Protein AF-A0A8S0X7B5-F1 (afdb_monomer)

Sequence (198 aa):
MRLIIDGQVHYAQAESEELRQELALLRTDERYVQSVSCEGLEVNLSDLLTGELRPSPGTPVEIVTCSLDQLLENTMDSVHEYLPRLYSAWKQTVDWWRTGEREAGAKRFAETVRGLQWNLSVLANLSALGPADSDVADINTVGQGVVRPLLAAWENEDFVQLADILEYEAMPWLERWFAFVVLFRRQMRLEQVKSTLN

Secondary structure (DSSP, 8-state):
-EEEETTEEEESS--HHHHHHHHHHHHHTTEEEEEEEETTEE--HHHHHHTSS-PPTT-EEEEEEEEHHHHHHHHHHHHHHHHHHHHHHHHHHHHHHHHT-HHHHHHHHHHHHHHHHHHHHHHHHHHHHS-TTSHHHHHHHHHHHHHHHHHHHHHTT-HHHHHHHIIIIIHHHHHHHHHHHHHHHHHHHHHHHHHHH-

Mean predicted aligned error: 5.54 Å

Foldseek 3Di:
DQEAEQNRTPHQWDALVVVVVVCVVCVVVQKDFPFKDWQNHTDDPVCRNVVVDDHDTRTYIYTYIDHPLVSLLVLLVVLLVVLVVLLVLLVVLLVCLVVPVLVVSVVSVVVCVVVLVVLLVVLVVVCVVDDCPDLSNVLSVLSVVLVVQCVVCVVVSPSVSNSVSSPPRVSVSSVSVSVVSVVVSVVSVVVVVVVVVD

InterPro domains:
  IPR058355 Domain of unknown function DUF8042 [PF26154] (75-177)

Structure (mmCIF, N/CA/C/O backbone):
data_AF-A0A8S0X7B5-F1
#
_entry.id   AF-A0A8S0X7B5-F1
#
loop_
_atom_site.group_PDB
_atom_site.id
_atom_site.type_symbol
_atom_site.label_atom_id
_atom_site.label_alt_id
_atom_site.label_comp_id
_atom_site.label_asym_id
_atom_site.label_entity_id
_atom_site.label_seq_id
_atom_site.pdbx_PDB_ins_code
_atom_site.Cartn_x
_atom_site.Cartn_y
_atom_site.Cartn_z
_atom_site.occupancy
_atom_site.B_iso_or_equiv
_atom_site.auth_seq_id
_atom_site.auth_comp_id
_atom_site.auth_asym_id
_atom_site.auth_atom_id
_atom_site.pdbx_PDB_model_num
ATOM 1 N N . MET A 1 1 ? 30.147 -1.822 -9.342 1.00 91.62 1 MET A N 1
ATOM 2 C CA . MET A 1 1 ? 29.320 -3.049 -9.448 1.00 91.62 1 MET A CA 1
ATOM 3 C C . MET A 1 1 ? 29.433 -3.659 -10.842 1.00 91.62 1 MET A C 1
ATOM 5 O O . MET A 1 1 ? 29.810 -2.944 -11.755 1.00 91.62 1 MET A O 1
ATOM 9 N N . ARG A 1 2 ? 29.148 -4.950 -11.026 1.00 94.25 2 ARG A N 1
ATOM 10 C CA . ARG A 1 2 ? 28.937 -5.576 -12.343 1.00 94.25 2 ARG A CA 1
ATOM 11 C C . ARG A 1 2 ? 27.430 -5.623 -12.587 1.00 94.25 2 ARG A C 1
ATOM 13 O O . ARG A 1 2 ? 26.739 -6.315 -11.847 1.00 94.25 2 ARG A O 1
ATOM 20 N N . LEU A 1 3 ? 26.935 -4.875 -13.568 1.00 94.50 3 LEU A N 1
ATOM 21 C CA . LEU A 1 3 ? 25.500 -4.712 -13.804 1.00 94.50 3 LEU A CA 1
ATOM 22 C C . LEU A 1 3 ? 24.989 -5.759 -14.793 1.00 94.50 3 LEU A C 1
ATOM 24 O O . LEU A 1 3 ? 25.495 -5.868 -15.917 1.00 94.50 3 LEU A O 1
ATOM 28 N N . ILE A 1 4 ? 23.994 -6.522 -14.354 1.00 95.50 4 ILE A N 1
ATOM 29 C CA . ILE A 1 4 ? 23.346 -7.584 -15.115 1.00 95.50 4 ILE A CA 1
ATOM 30 C C . ILE A 1 4 ? 21.855 -7.260 -15.184 1.00 95.50 4 ILE A C 1
ATOM 32 O O . ILE A 1 4 ? 21.232 -7.063 -14.146 1.00 95.50 4 ILE A O 1
ATOM 36 N N . ILE A 1 5 ? 21.283 -7.214 -16.382 1.00 95.44 5 ILE A N 1
ATOM 37 C CA . ILE A 1 5 ? 19.855 -6.968 -16.596 1.00 95.44 5 ILE A CA 1
ATOM 38 C C . ILE A 1 5 ? 19.301 -8.138 -17.398 1.00 95.44 5 ILE A C 1
ATOM 40 O O . ILE A 1 5 ? 19.852 -8.495 -18.436 1.00 95.44 5 ILE A O 1
ATOM 44 N N . ASP A 1 6 ? 18.268 -8.797 -16.873 1.00 94.38 6 ASP A N 1
ATOM 45 C CA . ASP A 1 6 ? 17.639 -9.980 -17.480 1.00 94.38 6 ASP A CA 1
ATOM 46 C C . ASP A 1 6 ? 18.648 -11.069 -17.905 1.00 94.38 6 ASP A C 1
ATOM 48 O O . ASP A 1 6 ? 18.543 -11.694 -18.962 1.00 94.38 6 ASP A O 1
ATOM 52 N N . GLY A 1 7 ? 19.675 -11.277 -17.074 1.00 91.81 7 GLY A N 1
ATOM 53 C CA . GLY A 1 7 ? 20.743 -12.255 -17.306 1.00 91.81 7 GLY A CA 1
ATOM 54 C C . GLY A 1 7 ? 21.830 -11.813 -18.294 1.00 91.81 7 GLY A C 1
ATOM 55 O O . GLY A 1 7 ? 22.815 -12.534 -18.471 1.00 91.81 7 GLY A O 1
ATOM 56 N N . GLN A 1 8 ? 21.710 -10.635 -18.908 1.00 93.62 8 GLN A N 1
ATOM 57 C CA . GLN A 1 8 ? 22.724 -10.066 -19.796 1.00 93.62 8 GLN A CA 1
ATOM 58 C C . GLN A 1 8 ? 23.625 -9.091 -19.041 1.00 93.62 8 GLN A C 1
ATOM 60 O O . GLN A 1 8 ? 23.164 -8.281 -18.245 1.00 93.62 8 GLN A O 1
ATOM 65 N N . VAL A 1 9 ? 24.939 -9.159 -19.274 1.00 94.62 9 VAL A N 1
ATOM 66 C CA . VAL A 1 9 ? 25.892 -8.212 -18.675 1.00 94.62 9 VAL A CA 1
ATOM 67 C C . VAL A 1 9 ? 25.885 -6.932 -19.502 1.00 94.62 9 VAL A C 1
ATOM 69 O O . VAL A 1 9 ? 26.367 -6.944 -20.631 1.00 94.62 9 VAL A O 1
ATOM 72 N N . HIS A 1 10 ? 25.397 -5.838 -18.922 1.00 93.38 10 HIS A N 1
ATOM 73 C CA . HIS A 1 10 ? 25.432 -4.517 -19.556 1.00 93.38 10 HIS A CA 1
ATOM 74 C C . HIS A 1 10 ? 26.759 -3.815 -19.255 1.00 93.38 10 HIS A C 1
ATOM 76 O O . HIS A 1 10 ? 27.424 -3.303 -20.152 1.00 93.38 10 HIS A O 1
ATOM 82 N N . TYR A 1 11 ? 27.210 -3.894 -17.998 1.00 91.06 11 TYR A N 1
ATOM 83 C CA . TYR A 1 11 ? 28.481 -3.315 -17.569 1.00 91.06 11 TYR A CA 1
ATOM 84 C C . TYR A 1 11 ? 29.288 -4.310 -16.742 1.00 91.06 11 TYR A C 1
ATOM 86 O O . TYR A 1 11 ? 28.833 -4.821 -15.718 1.00 91.06 11 TYR A O 1
ATOM 94 N N . ALA A 1 12 ? 30.539 -4.539 -17.143 1.00 87.06 12 ALA A N 1
ATOM 95 C CA . ALA A 1 12 ? 31.494 -5.302 -16.338 1.00 87.06 12 ALA A CA 1
ATOM 96 C C . ALA A 1 12 ? 31.894 -4.541 -15.059 1.00 87.06 12 ALA A C 1
ATOM 98 O O . ALA A 1 12 ? 32.119 -5.153 -14.013 1.00 87.06 12 ALA A O 1
ATOM 99 N N . GLN A 1 13 ? 31.949 -3.210 -15.151 1.00 88.38 13 GLN A N 1
ATOM 100 C CA . GLN A 1 13 ? 32.134 -2.277 -14.046 1.00 88.38 13 GLN A CA 1
ATOM 101 C C . GLN A 1 13 ? 31.258 -1.043 -14.298 1.00 88.38 13 GLN A C 1
ATOM 103 O O . GLN A 1 13 ? 31.446 -0.347 -15.287 1.00 88.38 13 GLN A O 1
ATOM 108 N N . ALA A 1 14 ? 30.298 -0.818 -13.411 1.00 86.62 14 ALA A N 1
ATOM 109 C CA . ALA A 1 14 ? 29.380 0.310 -13.368 1.00 86.62 14 ALA A CA 1
ATOM 110 C C . ALA A 1 14 ? 29.468 1.003 -12.006 1.00 86.62 14 ALA A C 1
ATOM 112 O O . ALA A 1 14 ? 29.715 0.355 -10.976 1.00 86.62 14 ALA A O 1
ATOM 113 N N . GLU A 1 15 ? 29.211 2.300 -11.999 1.00 86.44 15 GLU A N 1
ATOM 114 C CA . GLU A 1 15 ? 28.908 3.090 -10.817 1.00 86.44 15 GLU A CA 1
ATOM 115 C C . GLU A 1 15 ? 27.412 3.454 -10.804 1.00 86.44 15 GLU A C 1
ATOM 117 O O . GLU A 1 15 ? 26.599 2.906 -11.554 1.00 86.44 15 GLU A O 1
ATOM 122 N N . SER A 1 16 ? 27.011 4.346 -9.896 1.00 84.56 16 SER A N 1
ATOM 123 C CA . SER A 1 16 ? 25.611 4.765 -9.769 1.00 84.56 16 SER A CA 1
ATOM 124 C C . SER A 1 16 ? 25.080 5.474 -11.020 1.00 84.56 16 SER A C 1
ATOM 126 O O . SER A 1 16 ? 23.868 5.513 -11.213 1.00 84.56 16 SER A O 1
ATOM 128 N N . GLU A 1 17 ? 25.950 6.049 -11.852 1.00 88.69 17 GLU A N 1
ATOM 129 C CA . GLU A 1 17 ? 25.533 6.797 -13.038 1.00 88.69 17 GLU A CA 1
ATOM 130 C C . GLU A 1 17 ? 25.140 5.874 -14.195 1.00 88.69 17 GLU A C 1
ATOM 132 O O . GLU A 1 17 ? 24.069 6.048 -14.771 1.00 88.69 17 GLU A O 1
ATOM 137 N N . GLU A 1 18 ? 25.925 4.834 -14.477 1.00 91.44 18 GLU A N 1
ATOM 138 C CA . GLU A 1 18 ? 25.579 3.817 -15.476 1.00 91.44 18 GLU A CA 1
ATOM 139 C C . GLU A 1 18 ? 24.288 3.082 -15.093 1.00 91.44 18 GLU A C 1
ATOM 141 O O . GLU A 1 18 ? 23.430 2.845 -15.940 1.00 91.44 18 GLU A O 1
ATOM 146 N N . LEU A 1 19 ? 24.094 2.801 -13.798 1.00 90.94 19 LE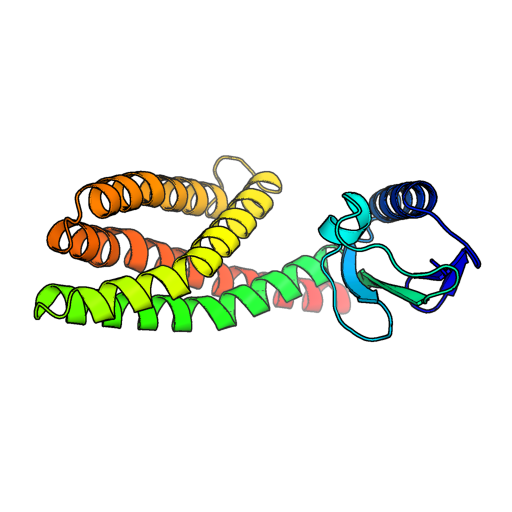U A N 1
ATOM 147 C CA . LEU A 1 19 ? 22.830 2.257 -13.299 1.00 90.94 19 LEU A CA 1
ATOM 148 C C . LEU A 1 19 ? 21.650 3.191 -13.618 1.00 90.94 19 LEU A C 1
ATOM 150 O O . LEU A 1 19 ? 20.613 2.730 -14.088 1.00 90.94 19 LEU A O 1
ATOM 154 N N . ARG A 1 20 ? 21.784 4.506 -13.396 1.00 91.19 20 ARG A N 1
ATOM 155 C CA . ARG A 1 20 ? 20.720 5.475 -13.722 1.00 91.19 20 ARG A CA 1
ATOM 156 C C . ARG A 1 20 ? 20.430 5.536 -15.216 1.00 91.19 20 ARG A C 1
ATOM 158 O O . ARG A 1 20 ? 19.263 5.648 -15.586 1.00 91.19 20 ARG A O 1
ATOM 165 N N . GLN A 1 21 ? 21.464 5.465 -16.050 1.00 91.81 21 GLN A N 1
ATOM 166 C CA . GLN A 1 21 ? 21.317 5.458 -17.505 1.00 91.81 21 GLN A CA 1
ATOM 167 C C . GLN A 1 21 ? 20.521 4.236 -17.967 1.00 91.81 21 GLN A C 1
ATOM 169 O O . GLN A 1 21 ? 19.532 4.395 -18.678 1.00 91.81 21 GLN A O 1
ATOM 174 N N . GLU A 1 22 ? 20.869 3.043 -17.490 1.00 93.12 22 GLU A N 1
ATOM 175 C CA . GLU A 1 22 ? 20.132 1.817 -17.820 1.00 93.12 22 GLU A CA 1
ATOM 176 C C . GLU A 1 22 ? 18.679 1.864 -17.348 1.00 93.12 22 GLU A C 1
ATOM 178 O O . GLU A 1 22 ? 17.763 1.554 -18.103 1.00 93.12 22 GLU A O 1
ATOM 183 N N . LEU A 1 23 ? 18.424 2.342 -16.128 1.00 91.38 23 LEU A N 1
ATOM 184 C CA . LEU A 1 23 ? 17.052 2.500 -15.638 1.00 91.38 23 LEU A CA 1
ATOM 185 C C . LEU A 1 23 ? 16.229 3.486 -16.483 1.00 91.38 23 LEU A C 1
ATOM 187 O O . LEU A 1 23 ? 15.014 3.322 -16.605 1.00 91.38 23 LEU A O 1
ATOM 191 N N . ALA A 1 24 ? 16.862 4.513 -17.054 1.00 90.44 24 ALA A N 1
ATOM 192 C CA . ALA A 1 24 ? 16.201 5.436 -17.972 1.00 90.44 24 ALA A CA 1
ATOM 193 C C . ALA A 1 24 ? 15.894 4.777 -19.330 1.00 90.44 24 ALA A C 1
ATOM 195 O O . ALA A 1 24 ? 14.825 5.022 -19.894 1.00 90.44 24 ALA A O 1
ATOM 196 N N . LEU A 1 25 ? 16.786 3.911 -19.824 1.00 92.00 25 LEU A N 1
ATOM 197 C CA . LEU A 1 25 ? 16.562 3.123 -21.040 1.00 92.00 25 LEU A CA 1
ATOM 198 C C . LEU A 1 25 ? 15.409 2.133 -20.860 1.00 92.00 25 LEU A C 1
ATOM 200 O O . LEU A 1 25 ? 14.491 2.131 -21.674 1.00 92.00 25 LEU A O 1
ATOM 204 N N . LEU A 1 26 ? 15.368 1.402 -19.740 1.00 91.56 26 LEU A N 1
ATOM 205 C CA . LEU A 1 26 ? 14.277 0.469 -19.435 1.00 91.56 26 LEU A CA 1
ATOM 206 C C . LEU A 1 26 ? 12.898 1.136 -19.506 1.00 91.56 26 LEU A C 1
ATOM 208 O O . LEU A 1 26 ? 11.971 0.576 -20.083 1.00 91.56 26 LEU A O 1
ATOM 212 N N . ARG A 1 27 ? 12.772 2.363 -18.985 1.00 82.00 27 ARG A N 1
ATOM 213 C CA . ARG A 1 27 ? 11.521 3.136 -19.076 1.00 82.00 27 ARG A CA 1
ATOM 214 C C . ARG A 1 27 ? 11.125 3.459 -20.515 1.00 82.00 27 ARG A C 1
ATOM 216 O O . ARG A 1 27 ? 9.935 3.520 -20.801 1.00 82.00 27 ARG A O 1
ATOM 223 N N . THR A 1 28 ? 12.103 3.700 -21.385 1.00 87.25 28 THR A N 1
ATOM 224 C CA . THR A 1 28 ? 11.871 3.980 -22.811 1.00 87.25 28 THR A CA 1
ATOM 225 C C . THR A 1 28 ? 11.399 2.726 -23.544 1.00 87.25 28 THR A C 1
ATOM 227 O O . THR A 1 28 ? 10.543 2.819 -24.417 1.00 87.25 28 THR A O 1
ATOM 230 N N . ASP A 1 29 ? 11.890 1.561 -23.124 1.00 88.69 29 ASP A N 1
ATOM 231 C CA . ASP A 1 29 ? 11.532 0.253 -23.678 1.00 88.69 29 ASP A CA 1
ATOM 232 C C . ASP A 1 29 ? 10.283 -0.369 -23.020 1.00 88.69 29 ASP A C 1
ATOM 234 O O . ASP A 1 29 ? 10.010 -1.554 -23.206 1.00 88.69 29 ASP A O 1
ATOM 238 N N . GLU A 1 30 ? 9.536 0.403 -22.218 1.00 89.19 30 GLU A N 1
ATOM 239 C CA . GLU A 1 30 ? 8.356 -0.055 -21.462 1.00 89.19 30 GLU A CA 1
ATOM 240 C C . GLU A 1 30 ? 8.637 -1.272 -20.556 1.00 89.19 30 GLU A C 1
ATOM 242 O O . GLU A 1 30 ? 7.769 -2.111 -20.291 1.00 89.19 30 GLU A O 1
ATOM 247 N N . ARG A 1 31 ? 9.868 -1.354 -20.040 1.00 92.81 31 ARG A N 1
ATOM 248 C CA . ARG A 1 31 ? 10.311 -2.366 -19.081 1.00 92.81 31 ARG A CA 1
ATOM 249 C C . ARG A 1 31 ? 10.444 -1.769 -17.691 1.00 92.81 31 ARG A C 1
ATOM 251 O O . ARG A 1 31 ? 10.998 -0.689 -17.487 1.00 92.81 31 ARG A O 1
ATOM 258 N N . TYR A 1 32 ? 9.975 -2.517 -16.705 1.00 90.69 32 TYR A N 1
ATOM 259 C CA . TYR A 1 32 ? 9.931 -2.078 -15.319 1.00 90.69 32 TYR A CA 1
ATOM 260 C C . TYR A 1 32 ? 10.729 -3.025 -14.443 1.00 90.69 32 TYR A C 1
ATOM 262 O O . TYR A 1 32 ? 10.665 -4.241 -14.609 1.00 90.69 32 TYR A O 1
ATOM 270 N N . VAL A 1 33 ? 11.474 -2.468 -13.491 1.00 92.38 33 VAL A N 1
ATOM 271 C CA . VAL A 1 33 ? 12.228 -3.255 -12.512 1.00 92.38 33 VAL A CA 1
ATOM 272 C C . VAL A 1 33 ? 11.252 -4.065 -11.662 1.00 92.38 33 VAL A C 1
ATOM 274 O O . VAL A 1 33 ? 10.414 -3.495 -10.967 1.00 92.38 33 VAL A O 1
ATOM 277 N N . GLN A 1 34 ? 11.378 -5.388 -11.723 1.00 90.94 34 GLN A N 1
ATOM 278 C CA . GLN A 1 34 ? 10.618 -6.328 -10.905 1.00 90.94 34 GLN A CA 1
ATOM 279 C C . GLN A 1 34 ? 11.340 -6.599 -9.587 1.00 90.94 34 GLN A C 1
ATOM 281 O O . GLN A 1 34 ? 10.732 -6.538 -8.524 1.00 90.94 34 GLN A O 1
ATOM 286 N N . SER A 1 35 ? 12.637 -6.885 -9.662 1.00 92.69 35 SER A N 1
ATOM 287 C CA . SER A 1 35 ? 13.469 -7.159 -8.495 1.00 92.69 35 SER A CA 1
ATOM 288 C C . SER A 1 35 ? 14.906 -6.749 -8.763 1.00 92.69 35 SER A C 1
ATOM 290 O O . SER A 1 35 ? 15.377 -6.782 -9.904 1.00 92.69 35 SER A O 1
ATOM 292 N N . VAL A 1 36 ? 15.616 -6.412 -7.692 1.00 95.12 36 VAL A N 1
ATOM 293 C CA . VAL A 1 36 ? 17.052 -6.150 -7.728 1.00 95.12 36 VAL A CA 1
ATOM 294 C C . VAL A 1 36 ? 17.719 -7.043 -6.704 1.00 95.12 36 VAL A C 1
ATOM 296 O O . VAL A 1 36 ? 17.277 -7.106 -5.560 1.00 95.12 36 VAL A O 1
ATOM 299 N N . SER A 1 37 ? 18.780 -7.730 -7.101 1.00 95.88 37 SER A N 1
ATOM 300 C CA . SER A 1 37 ? 19.592 -8.523 -6.191 1.00 95.88 37 SER A CA 1
ATOM 301 C C . SER A 1 37 ? 21.051 -8.085 -6.241 1.00 95.88 37 SER A C 1
ATOM 303 O O . SER A 1 37 ? 21.568 -7.654 -7.271 1.00 95.88 37 SER A O 1
ATOM 305 N N . CYS A 1 38 ? 21.721 -8.165 -5.101 1.00 94.44 38 CYS A N 1
ATOM 306 C CA . CYS A 1 38 ? 23.150 -7.952 -4.962 1.00 94.44 38 CYS A CA 1
ATOM 307 C C . CYS A 1 38 ? 23.722 -9.192 -4.280 1.00 94.44 38 CYS A C 1
ATOM 309 O O . CYS A 1 38 ? 23.280 -9.555 -3.193 1.00 94.44 38 CYS A O 1
ATOM 311 N N . GLU A 1 39 ? 24.671 -9.871 -4.928 1.00 90.44 39 GLU A N 1
ATOM 312 C CA . GLU A 1 39 ? 25.240 -11.139 -4.423 1.00 90.44 39 GLU A CA 1
ATOM 313 C C . GLU A 1 39 ? 24.180 -12.230 -4.169 1.00 90.44 39 GLU A C 1
ATOM 315 O O . GLU A 1 39 ? 24.308 -13.050 -3.263 1.00 90.44 39 GLU A O 1
ATOM 320 N N . GLY A 1 40 ? 23.113 -12.238 -4.976 1.00 88.81 40 GLY A N 1
ATOM 321 C CA . GLY A 1 40 ? 22.003 -13.186 -4.851 1.00 88.81 40 GLY A CA 1
ATOM 322 C C . GLY A 1 40 ? 21.018 -12.875 -3.719 1.00 88.81 40 GLY A C 1
ATOM 323 O O . GLY A 1 40 ? 20.064 -13.626 -3.531 1.00 88.81 40 GLY A O 1
ATOM 324 N N . LEU A 1 41 ? 21.214 -11.780 -2.981 1.00 92.06 41 LEU A N 1
ATOM 325 C CA . LEU A 1 41 ? 20.270 -11.292 -1.978 1.00 92.06 41 LEU A CA 1
ATOM 326 C C . LEU A 1 41 ? 19.427 -10.169 -2.569 1.00 92.06 41 LEU A C 1
ATOM 328 O O . LEU A 1 41 ? 19.970 -9.253 -3.179 1.00 92.06 41 LEU A O 1
ATOM 332 N N . GLU A 1 42 ? 18.112 -10.230 -2.387 1.00 92.62 42 GLU A N 1
ATOM 333 C CA . GLU A 1 42 ? 17.211 -9.162 -2.818 1.00 92.62 42 GLU A CA 1
ATOM 334 C C . GLU A 1 42 ? 17.480 -7.877 -2.021 1.00 92.62 42 GLU A C 1
ATOM 336 O O . GLU A 1 42 ? 17.616 -7.902 -0.795 1.00 92.62 42 GLU A O 1
ATOM 341 N N . VAL A 1 43 ? 17.592 -6.756 -2.730 1.00 93.12 43 VAL A N 1
ATOM 342 C CA . VAL A 1 43 ? 17.917 -5.439 -2.172 1.00 93.12 43 VAL A CA 1
ATOM 343 C C . VAL A 1 43 ? 16.975 -4.380 -2.727 1.00 93.12 43 VAL A C 1
ATOM 345 O O . VAL A 1 43 ? 16.401 -4.534 -3.805 1.00 93.12 43 VAL A O 1
ATOM 348 N N . ASN A 1 44 ? 16.828 -3.268 -2.009 1.00 89.44 44 ASN A N 1
ATOM 349 C CA . ASN A 1 44 ? 16.039 -2.154 -2.509 1.00 89.44 44 ASN A CA 1
ATOM 350 C C . ASN A 1 44 ? 16.842 -1.355 -3.545 1.00 89.44 44 ASN A C 1
ATOM 352 O O . ASN A 1 44 ? 17.987 -0.962 -3.310 1.00 89.44 44 ASN A O 1
ATOM 356 N N . LEU A 1 45 ? 16.221 -1.079 -4.693 1.00 89.94 45 LEU A N 1
ATOM 357 C CA . LEU A 1 45 ? 16.824 -0.258 -5.738 1.00 89.94 45 LEU A CA 1
ATOM 358 C C . LEU A 1 45 ? 17.165 1.152 -5.233 1.00 89.94 45 LEU A C 1
ATOM 360 O O . LEU A 1 45 ? 18.171 1.721 -5.659 1.00 89.94 45 LEU A O 1
ATOM 364 N 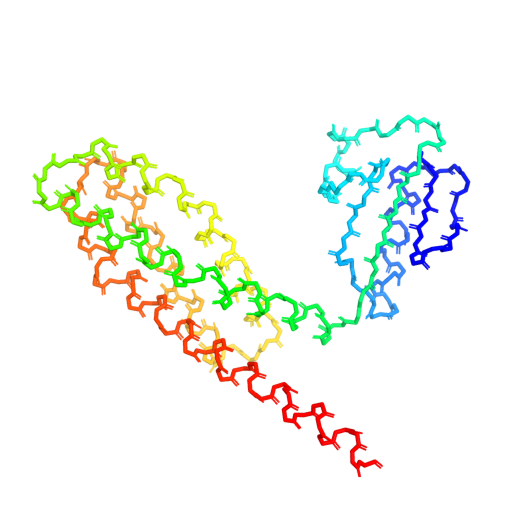N . SER A 1 46 ? 16.357 1.718 -4.325 1.00 87.50 46 SER A N 1
ATOM 365 C CA . SER A 1 46 ? 16.629 3.043 -3.756 1.00 87.50 46 SER A CA 1
ATOM 366 C C . SER A 1 46 ? 17.991 3.101 -3.086 1.00 87.50 46 SER A C 1
ATOM 368 O O . SER A 1 46 ? 18.716 4.066 -3.295 1.00 87.50 46 SER A O 1
ATOM 370 N N . ASP A 1 47 ? 18.365 2.053 -2.357 1.00 90.31 47 ASP A N 1
ATOM 371 C CA . ASP A 1 47 ? 19.567 2.034 -1.525 1.00 90.31 47 ASP A CA 1
ATOM 372 C C . ASP A 1 47 ? 20.827 2.061 -2.401 1.00 90.31 47 ASP A C 1
ATOM 374 O O . ASP A 1 47 ? 21.828 2.690 -2.057 1.00 90.31 47 ASP A O 1
ATOM 378 N N . LEU A 1 48 ? 20.757 1.445 -3.586 1.00 89.19 48 LEU A N 1
ATOM 379 C CA . LEU A 1 48 ? 21.803 1.510 -4.610 1.00 89.19 48 LEU A CA 1
ATOM 380 C C . LEU A 1 48 ? 21.899 2.901 -5.258 1.00 89.19 48 LEU A C 1
ATOM 382 O O . LEU A 1 48 ? 22.995 3.373 -5.569 1.00 89.19 48 LEU A O 1
ATOM 386 N N . LEU A 1 49 ? 20.760 3.569 -5.467 1.00 88.06 49 LEU A N 1
ATOM 387 C CA . LEU A 1 49 ? 20.690 4.885 -6.115 1.00 88.06 49 LEU A CA 1
ATOM 388 C C . LEU A 1 49 ? 21.094 6.039 -5.189 1.00 88.06 49 LEU A C 1
ATOM 390 O O . LEU A 1 49 ? 21.688 7.016 -5.662 1.00 88.06 49 LEU A O 1
ATOM 394 N N . THR A 1 50 ? 20.765 5.936 -3.899 1.00 86.81 50 THR A N 1
ATOM 395 C CA . THR A 1 50 ? 21.154 6.883 -2.840 1.00 86.81 50 THR A CA 1
ATOM 396 C C . THR A 1 50 ? 22.567 6.609 -2.326 1.00 86.81 50 THR A C 1
ATOM 398 O O . THR 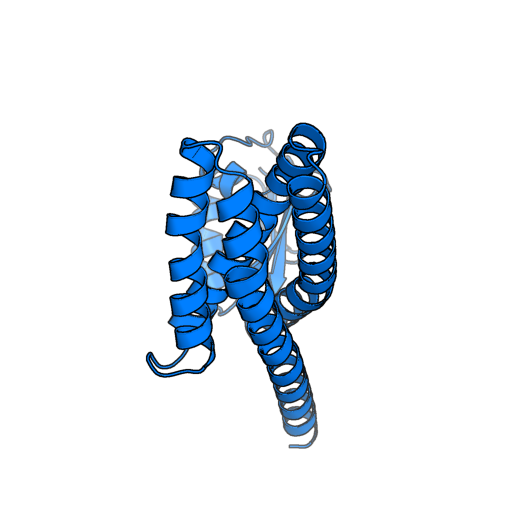A 1 50 ? 23.207 7.498 -1.762 1.00 86.81 50 THR A O 1
ATOM 401 N N . GLY A 1 51 ? 23.084 5.402 -2.568 1.00 84.94 51 GLY A N 1
ATOM 402 C CA . GLY A 1 51 ? 24.403 4.968 -2.128 1.00 84.94 51 GLY A CA 1
ATOM 403 C C . GLY A 1 51 ? 24.454 4.573 -0.652 1.00 84.94 51 GLY A C 1
ATOM 404 O O . GLY A 1 51 ? 25.551 4.571 -0.086 1.00 84.94 51 GLY A O 1
ATOM 405 N N . GLU A 1 52 ? 23.302 4.264 -0.047 1.00 88.75 52 GLU A N 1
ATOM 406 C CA . GLU A 1 52 ? 23.198 3.577 1.248 1.00 88.75 52 GLU A CA 1
ATOM 407 C C . GLU A 1 52 ? 23.739 2.146 1.147 1.00 88.75 52 GLU A C 1
ATOM 409 O O . GLU A 1 52 ? 24.462 1.688 2.032 1.00 88.75 52 GLU A O 1
ATOM 414 N N . LEU A 1 53 ? 23.485 1.481 0.016 1.00 88.69 53 LEU A N 1
ATOM 415 C CA . LEU A 1 53 ? 24.126 0.231 -0.364 1.00 88.69 53 LEU A CA 1
ATOM 416 C C . LEU A 1 53 ? 25.193 0.505 -1.427 1.00 88.69 53 LEU A C 1
ATOM 418 O O . LEU A 1 53 ? 24.901 0.984 -2.523 1.00 88.69 53 LEU A O 1
ATOM 422 N N . ARG A 1 54 ? 26.450 0.169 -1.116 1.00 89.06 54 ARG A N 1
ATOM 423 C CA . ARG A 1 54 ? 27.588 0.307 -2.037 1.00 89.06 54 ARG A CA 1
ATOM 424 C C . ARG A 1 54 ? 28.226 -1.053 -2.297 1.00 89.06 54 ARG A C 1
ATOM 426 O O . ARG A 1 54 ? 29.090 -1.467 -1.524 1.00 89.06 54 ARG A O 1
ATOM 433 N N . PRO A 1 55 ? 27.819 -1.747 -3.371 1.00 89.25 55 PRO A N 1
ATOM 434 C CA . PRO A 1 55 ? 28.439 -3.005 -3.753 1.00 89.25 55 PRO A CA 1
ATOM 435 C C . PRO A 1 55 ? 29.931 -2.812 -4.020 1.00 89.25 55 PRO A C 1
ATOM 437 O O . PRO A 1 55 ? 30.337 -1.814 -4.628 1.00 89.25 55 PRO A O 1
ATOM 440 N N . SER A 1 56 ? 30.745 -3.786 -3.613 1.00 88.62 56 SER A N 1
ATOM 441 C CA . SER A 1 56 ? 32.178 -3.761 -3.914 1.00 88.62 56 SER A CA 1
ATOM 442 C C . SER A 1 56 ? 32.421 -3.756 -5.437 1.00 88.62 56 SER A C 1
ATOM 444 O O . SER A 1 56 ? 31.564 -4.178 -6.227 1.00 88.62 56 SER A O 1
ATOM 446 N N . PRO A 1 57 ? 33.578 -3.261 -5.914 1.00 86.31 57 PRO A N 1
ATOM 447 C CA . PRO A 1 57 ? 33.916 -3.315 -7.333 1.00 86.31 57 PRO A CA 1
ATOM 448 C C . PRO A 1 57 ? 33.826 -4.747 -7.879 1.00 86.31 57 PRO A C 1
ATOM 450 O O . PRO A 1 57 ? 34.372 -5.678 -7.297 1.00 86.31 57 PRO A O 1
ATOM 453 N N . GLY A 1 58 ? 33.121 -4.924 -9.000 1.00 85.75 58 GLY A N 1
ATOM 454 C CA . GLY A 1 58 ? 32.888 -6.236 -9.615 1.00 85.75 58 GLY A CA 1
ATOM 455 C C . GLY A 1 58 ? 31.786 -7.095 -8.976 1.00 85.75 58 GLY A C 1
ATOM 456 O O . GLY A 1 58 ? 31.407 -8.093 -9.588 1.00 85.75 58 GLY A O 1
ATOM 457 N N . THR A 1 59 ? 31.226 -6.708 -7.822 1.00 93.31 59 THR A N 1
ATOM 458 C CA . THR A 1 59 ? 30.077 -7.401 -7.211 1.00 93.31 59 THR A CA 1
ATOM 459 C C . THR A 1 59 ? 28.881 -7.407 -8.173 1.00 93.31 59 THR A C 1
ATOM 461 O O . THR A 1 59 ? 28.530 -6.328 -8.672 1.00 93.31 59 THR A O 1
ATOM 464 N N . PRO A 1 60 ? 28.265 -8.574 -8.459 1.00 93.56 60 PRO A N 1
ATOM 465 C CA . PRO A 1 60 ? 27.116 -8.662 -9.350 1.00 93.56 60 PRO A CA 1
ATOM 466 C C . PRO A 1 60 ? 25.888 -8.000 -8.722 1.00 93.56 60 PRO A C 1
ATOM 468 O O . PRO A 1 60 ? 25.503 -8.321 -7.596 1.00 93.56 60 PRO A O 1
ATOM 471 N N . VAL A 1 61 ? 25.291 -7.088 -9.484 1.00 95.56 61 VAL A N 1
ATOM 472 C CA . VAL A 1 61 ? 23.968 -6.518 -9.234 1.00 95.56 61 VAL A CA 1
ATOM 473 C C . VAL A 1 61 ? 23.077 -6.965 -10.382 1.00 95.56 61 VAL A C 1
ATOM 475 O O . VAL A 1 61 ? 23.332 -6.607 -11.533 1.00 95.56 61 VAL A O 1
ATOM 478 N N . GLU A 1 62 ? 22.076 -7.780 -10.070 1.00 96.56 62 GLU A N 1
ATOM 479 C CA . GLU A 1 62 ? 21.149 -8.350 -11.043 1.00 96.56 62 GLU A CA 1
ATOM 480 C C . GLU A 1 62 ? 19.806 -7.634 -10.954 1.00 96.56 62 GLU A C 1
ATOM 482 O O . GLU A 1 62 ? 19.203 -7.535 -9.887 1.00 96.56 62 GLU A O 1
ATOM 487 N N . ILE A 1 63 ? 19.336 -7.135 -12.089 1.00 95.62 63 ILE A N 1
ATOM 488 C CA . ILE A 1 63 ? 18.030 -6.512 -12.242 1.00 95.62 63 ILE A CA 1
ATOM 489 C C . ILE A 1 63 ? 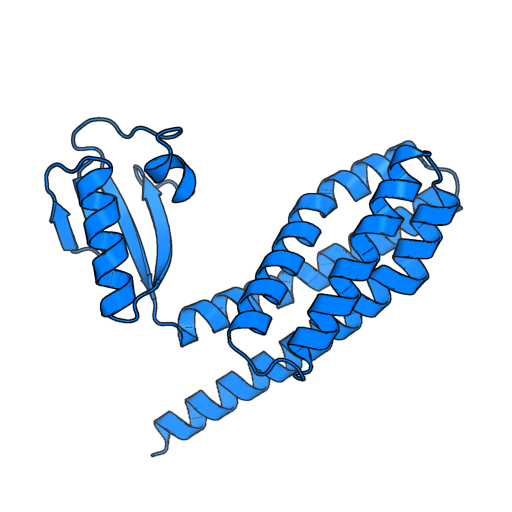17.193 -7.434 -13.114 1.00 95.62 63 ILE A C 1
ATOM 491 O O . ILE A 1 63 ? 17.545 -7.717 -14.259 1.00 95.62 63 ILE A O 1
ATOM 495 N N . VAL A 1 64 ? 16.073 -7.889 -12.568 1.00 95.31 64 VAL A N 1
ATOM 496 C CA . VAL A 1 64 ? 15.045 -8.591 -13.335 1.00 95.31 64 VAL A CA 1
ATOM 497 C C . VAL A 1 64 ? 13.971 -7.579 -13.677 1.00 95.31 64 VAL A C 1
ATOM 499 O O . VAL A 1 64 ? 13.535 -6.816 -12.809 1.00 95.31 64 VAL A O 1
ATOM 502 N N . THR A 1 65 ? 13.555 -7.550 -14.936 1.00 95.06 65 THR A N 1
ATOM 503 C CA . THR A 1 65 ? 12.533 -6.623 -15.412 1.00 95.06 65 THR A CA 1
ATOM 504 C C . THR A 1 65 ? 11.318 -7.354 -15.968 1.00 95.06 65 THR A C 1
ATOM 506 O O . THR A 1 65 ? 11.385 -8.513 -16.374 1.00 95.06 65 THR A O 1
ATOM 509 N N . CYS A 1 66 ? 10.190 -6.656 -16.007 1.00 93.00 66 CYS A N 1
ATOM 510 C CA . CYS A 1 66 ? 8.910 -7.170 -16.473 1.00 93.00 66 CYS A CA 1
ATOM 511 C C . CYS A 1 66 ? 8.165 -6.111 -17.298 1.00 93.00 66 CYS A C 1
ATOM 513 O O . CYS A 1 66 ? 8.551 -4.937 -17.309 1.00 93.00 66 CYS A O 1
ATOM 515 N N . SER A 1 67 ? 7.115 -6.524 -18.008 1.00 91.38 67 SER A N 1
ATOM 516 C CA . SER A 1 67 ? 6.203 -5.584 -18.671 1.00 91.38 67 SER A CA 1
ATOM 517 C C . SER A 1 67 ? 5.303 -4.867 -17.657 1.00 91.38 67 SER A C 1
ATOM 519 O O . SER A 1 67 ? 5.170 -5.302 -16.510 1.00 91.38 67 SER A O 1
ATOM 521 N N . LEU A 1 68 ? 4.635 -3.789 -18.084 1.00 87.69 68 LEU A N 1
ATOM 522 C CA . LEU A 1 68 ? 3.655 -3.093 -17.242 1.00 87.69 68 LEU A CA 1
ATOM 523 C C . LEU A 1 68 ? 2.542 -4.034 -16.756 1.00 87.69 68 LEU A C 1
ATOM 525 O O . LEU A 1 68 ? 2.218 -4.034 -15.572 1.00 87.69 68 LEU A O 1
ATOM 529 N N . ASP A 1 69 ? 2.001 -4.870 -17.646 1.00 86.69 69 ASP A N 1
ATOM 530 C CA . ASP A 1 69 ? 0.942 -5.828 -17.306 1.00 86.69 69 ASP A CA 1
ATOM 531 C C . ASP A 1 69 ? 1.395 -6.813 -16.223 1.00 86.69 69 ASP A C 1
ATOM 533 O O . ASP A 1 69 ? 0.675 -7.051 -15.254 1.00 86.69 69 ASP A O 1
ATOM 537 N N . GLN A 1 70 ? 2.617 -7.341 -16.346 1.00 89.69 70 GLN A N 1
ATOM 538 C CA . GLN A 1 70 ? 3.200 -8.244 -15.352 1.00 89.69 70 GLN A CA 1
ATOM 539 C C . GLN A 1 70 ? 3.445 -7.535 -14.017 1.00 89.69 70 GLN A C 1
ATOM 541 O O . GLN A 1 70 ? 3.178 -8.103 -12.958 1.00 89.69 70 GLN A O 1
ATOM 546 N N . LEU A 1 71 ? 3.928 -6.289 -14.045 1.00 90.44 71 LEU A N 1
ATOM 547 C CA . LEU A 1 71 ? 4.117 -5.485 -12.838 1.00 90.44 71 LEU A CA 1
ATOM 548 C C . LEU A 1 71 ? 2.787 -5.260 -12.110 1.00 90.44 71 LEU A C 1
ATOM 550 O O . LEU A 1 71 ? 2.709 -5.436 -10.890 1.00 90.44 71 LEU A O 1
ATOM 554 N N . LEU A 1 72 ? 1.741 -4.886 -12.850 1.00 90.19 72 LEU A N 1
ATOM 555 C CA . LEU A 1 72 ? 0.399 -4.686 -12.314 1.00 90.19 72 LEU A CA 1
ATOM 556 C C . LEU A 1 72 ? -0.164 -5.991 -11.747 1.00 90.19 72 LEU A C 1
ATOM 558 O O . LEU A 1 72 ? -0.689 -5.983 -10.635 1.00 90.19 72 LEU A O 1
ATOM 562 N N . GLU A 1 73 ? -0.003 -7.117 -12.443 1.00 90.25 73 GLU A N 1
ATOM 563 C CA . GLU A 1 73 ? -0.445 -8.434 -11.969 1.00 90.25 73 GLU A CA 1
ATOM 564 C C . GLU A 1 73 ? 0.239 -8.835 -10.666 1.00 90.25 73 GLU A C 1
ATOM 566 O O . GLU A 1 73 ? -0.445 -9.089 -9.674 1.00 90.25 73 GLU A O 1
ATOM 571 N N . ASN A 1 74 ? 1.569 -8.772 -10.617 1.00 90.88 74 ASN A N 1
ATOM 572 C CA . ASN A 1 74 ? 2.339 -9.077 -9.411 1.00 90.88 74 ASN A CA 1
ATOM 573 C C . ASN A 1 74 ? 1.958 -8.163 -8.236 1.00 90.88 74 ASN A C 1
ATOM 575 O O . ASN A 1 74 ? 1.840 -8.612 -7.090 1.00 90.88 74 ASN A O 1
ATOM 579 N N . THR A 1 75 ? 1.731 -6.876 -8.515 1.00 92.75 75 THR A N 1
ATOM 580 C CA . THR A 1 75 ? 1.319 -5.901 -7.498 1.00 92.75 75 THR A CA 1
ATOM 581 C C . THR A 1 75 ? -0.070 -6.239 -6.959 1.00 92.75 75 THR A C 1
ATOM 583 O O . THR A 1 75 ? -0.269 -6.276 -5.745 1.00 92.75 75 THR A O 1
ATOM 586 N N . MET A 1 76 ? -1.033 -6.533 -7.834 1.00 94.69 76 MET A N 1
ATOM 587 C CA . MET A 1 76 ? -2.400 -6.880 -7.434 1.00 94.69 76 MET A CA 1
ATOM 588 C C . MET A 1 76 ? -2.477 -8.222 -6.708 1.00 94.69 76 MET A C 1
ATOM 590 O O . MET A 1 76 ? -3.270 -8.362 -5.776 1.00 94.69 76 MET A O 1
ATOM 594 N N . ASP A 1 77 ? -1.639 -9.186 -7.075 1.00 94.00 77 ASP A N 1
ATOM 595 C CA . ASP A 1 77 ? -1.504 -10.459 -6.368 1.00 94.00 77 ASP A CA 1
ATOM 596 C C . ASP A 1 77 ? -0.969 -10.248 -4.946 1.00 94.00 77 ASP A C 1
ATOM 598 O O . ASP A 1 77 ? -1.559 -10.748 -3.983 1.00 94.00 77 ASP A O 1
ATOM 602 N N . SER A 1 78 ? 0.065 -9.417 -4.801 1.00 94.56 78 SER A N 1
ATOM 603 C CA . SER A 1 78 ? 0.639 -9.055 -3.501 1.00 94.56 78 SER A CA 1
ATOM 604 C C . SER A 1 78 ? -0.371 -8.325 -2.610 1.00 94.56 78 SER A C 1
ATOM 606 O O . SER A 1 78 ? -0.523 -8.652 -1.431 1.00 94.56 78 SER A O 1
ATOM 608 N N . VAL A 1 79 ? -1.113 -7.362 -3.171 1.00 96.19 79 VAL A N 1
ATOM 609 C CA . VAL A 1 79 ? -2.179 -6.650 -2.450 1.00 96.19 79 VAL A CA 1
ATOM 610 C C . VAL A 1 79 ? -3.277 -7.625 -2.021 1.00 96.19 79 VAL A C 1
ATOM 612 O O . VAL A 1 79 ? -3.678 -7.627 -0.857 1.00 96.19 79 VAL A O 1
ATOM 615 N N . HIS A 1 80 ? -3.733 -8.495 -2.925 1.00 96.81 80 HIS A N 1
ATOM 616 C CA . HIS A 1 80 ? -4.765 -9.488 -2.636 1.00 96.81 80 HIS A CA 1
ATOM 617 C C . HIS A 1 80 ? -4.365 -10.441 -1.497 1.00 96.81 80 HIS A C 1
ATOM 619 O O . HIS A 1 80 ? -5.207 -10.803 -0.678 1.00 96.81 80 HIS A O 1
ATOM 625 N N . GLU A 1 81 ? -3.098 -10.853 -1.420 1.00 95.81 81 GLU A N 1
ATOM 626 C CA . GLU A 1 81 ? -2.601 -11.679 -0.313 1.00 95.81 81 GLU A CA 1
ATOM 627 C C . GLU A 1 81 ? -2.476 -10.884 0.998 1.00 95.81 81 GLU A C 1
ATOM 629 O O . GLU A 1 81 ? -2.731 -11.398 2.090 1.00 95.81 81 GLU A O 1
ATOM 634 N N . TYR A 1 82 ? -2.066 -9.618 0.912 1.00 96.00 82 TYR A N 1
ATOM 635 C CA . TYR A 1 82 ? -1.754 -8.809 2.082 1.00 96.00 82 TYR A CA 1
ATOM 636 C C . TYR A 1 82 ? -2.989 -8.242 2.793 1.00 96.00 82 TYR A C 1
ATOM 638 O O . TYR A 1 82 ? -3.052 -8.305 4.024 1.00 96.00 82 TYR A O 1
ATOM 646 N N . LEU A 1 83 ? -3.973 -7.714 2.057 1.00 97.00 83 LEU A N 1
ATOM 647 C CA . LEU A 1 83 ? -5.127 -7.021 2.646 1.00 97.00 83 LEU A CA 1
ATOM 648 C C . LEU A 1 83 ? -5.897 -7.855 3.685 1.00 97.00 83 LEU A C 1
ATOM 650 O O . LEU A 1 83 ? -6.161 -7.320 4.761 1.00 97.00 83 LEU A O 1
ATOM 654 N N . PRO A 1 84 ? -6.191 -9.154 3.473 1.00 97.44 84 PRO A N 1
ATOM 655 C CA . PRO A 1 84 ? -6.871 -9.960 4.489 1.00 97.44 84 PRO A CA 1
ATOM 656 C C . PRO A 1 84 ? -6.090 -10.063 5.809 1.00 97.44 84 PRO A C 1
ATOM 658 O O . PRO A 1 84 ? -6.681 -10.054 6.891 1.00 97.44 84 PRO A O 1
ATOM 661 N N . ARG A 1 85 ? -4.752 -10.121 5.740 1.00 97.06 85 ARG A N 1
ATOM 662 C CA . ARG A 1 85 ? -3.886 -10.141 6.931 1.00 97.06 85 ARG A CA 1
ATOM 663 C C . ARG A 1 85 ? -3.916 -8.799 7.654 1.00 97.06 85 ARG A C 1
ATOM 665 O O . ARG A 1 85 ? -3.996 -8.783 8.881 1.00 97.06 85 ARG A O 1
ATOM 672 N N . LEU A 1 86 ? -3.885 -7.697 6.901 1.00 97.38 86 LEU A N 1
ATOM 673 C CA . LEU A 1 86 ? -3.991 -6.346 7.449 1.00 97.38 86 LEU A CA 1
ATOM 674 C C . LEU A 1 86 ? -5.338 -6.140 8.155 1.00 97.38 86 LEU A C 1
ATOM 676 O O . LEU A 1 86 ? -5.351 -5.728 9.312 1.00 97.38 86 LEU A O 1
ATOM 680 N N . TYR A 1 87 ? -6.445 -6.524 7.509 1.00 98.12 87 TYR A N 1
ATOM 681 C CA . TYR A 1 87 ? -7.783 -6.490 8.104 1.00 98.12 87 TYR A CA 1
ATOM 682 C C . TYR A 1 87 ? -7.830 -7.258 9.427 1.00 98.12 87 TYR A C 1
ATOM 684 O O . TYR A 1 87 ? -8.255 -6.735 10.453 1.00 98.12 87 TYR A O 1
ATOM 692 N N . SER A 1 88 ? -7.351 -8.508 9.423 1.00 97.81 88 SER A N 1
ATOM 693 C CA . SER A 1 88 ? -7.355 -9.348 10.622 1.00 97.81 88 SER A CA 1
ATOM 694 C C . SER A 1 88 ? -6.497 -8.764 11.744 1.00 97.81 88 SER A C 1
ATOM 696 O O . SER A 1 88 ? -6.865 -8.897 12.910 1.00 97.81 88 SER A O 1
ATOM 698 N N . ALA A 1 89 ? -5.357 -8.151 11.416 1.00 97.81 89 ALA A N 1
ATOM 699 C CA . ALA A 1 89 ? -4.505 -7.498 12.400 1.00 97.81 89 ALA A CA 1
ATOM 700 C C . ALA A 1 89 ? -5.202 -6.276 13.012 1.00 97.81 89 ALA A C 1
ATOM 702 O O . ALA A 1 89 ? -5.190 -6.132 14.229 1.00 97.81 89 ALA A O 1
ATOM 703 N N . TRP A 1 90 ? -5.860 -5.446 12.199 1.00 98.06 90 TRP A N 1
ATOM 704 C CA . TRP A 1 90 ? -6.617 -4.290 12.683 1.00 98.06 90 TRP A CA 1
ATOM 705 C C . TRP A 1 90 ? -7.818 -4.677 13.526 1.00 98.06 90 TRP A C 1
ATOM 707 O O . TRP A 1 90 ? -8.014 -4.091 14.584 1.00 98.06 90 TRP A O 1
ATOM 717 N N . LYS A 1 91 ? -8.564 -5.707 13.127 1.00 98.31 91 LYS A N 1
ATOM 718 C CA . LYS A 1 91 ? -9.662 -6.233 13.936 1.00 98.31 91 LYS A CA 1
ATOM 719 C C . LYS A 1 91 ? -9.185 -6.653 15.331 1.00 98.31 91 LYS A C 1
ATOM 721 O O . LYS A 1 91 ? -9.767 -6.249 16.328 1.00 98.31 91 LYS A O 1
ATOM 726 N N . GLN A 1 92 ? -8.077 -7.392 15.402 1.00 98.06 92 GLN A N 1
ATOM 727 C CA . GLN A 1 92 ? -7.473 -7.787 16.677 1.00 98.06 92 GLN A CA 1
ATOM 728 C C . GLN A 1 92 ? -6.979 -6.580 17.492 1.00 98.06 92 GLN A C 1
ATOM 730 O O . GLN A 1 92 ? -7.153 -6.543 18.708 1.00 98.06 92 GLN A O 1
ATOM 735 N N . THR A 1 93 ? -6.371 -5.590 16.835 1.00 98.25 93 THR A N 1
ATOM 736 C CA . THR A 1 93 ? -5.958 -4.332 17.469 1.00 98.25 93 THR A CA 1
ATOM 737 C C . THR A 1 93 ? -7.149 -3.594 18.085 1.00 98.25 93 THR A C 1
ATOM 739 O O . THR A 1 93 ? -7.056 -3.157 19.232 1.00 98.25 93 THR A O 1
ATOM 742 N N . VAL A 1 94 ? -8.264 -3.483 17.353 1.00 98.38 94 VAL A N 1
ATOM 743 C CA . VAL A 1 94 ? -9.513 -2.881 17.839 1.00 98.38 94 VAL A CA 1
ATOM 744 C C . VAL A 1 94 ? -10.008 -3.635 19.069 1.00 98.38 94 VAL A C 1
ATOM 746 O O . VAL A 1 94 ? -10.223 -3.005 20.102 1.00 98.38 94 VAL A O 1
ATOM 749 N N . ASP A 1 95 ? -10.106 -4.966 19.003 1.00 98.06 95 ASP A N 1
ATOM 750 C CA . ASP A 1 95 ? -10.546 -5.792 20.134 1.00 98.06 95 ASP A CA 1
ATOM 751 C C . ASP A 1 95 ? -9.696 -5.522 21.388 1.00 98.06 95 ASP A C 1
ATOM 753 O O . ASP A 1 95 ? -10.239 -5.258 22.461 1.00 98.06 95 ASP A O 1
ATOM 757 N N . TRP A 1 96 ? -8.366 -5.496 21.249 1.00 98.31 96 TRP A N 1
ATOM 758 C CA . TRP A 1 96 ? -7.455 -5.189 22.354 1.00 98.31 96 TRP A CA 1
ATOM 759 C C . TRP A 1 96 ? -7.659 -3.792 22.934 1.00 98.31 96 TRP A C 1
ATOM 761 O O . TRP A 1 96 ? -7.723 -3.640 24.155 1.00 98.31 96 TRP A O 1
ATOM 771 N N . TRP A 1 97 ? -7.813 -2.764 22.101 1.00 97.44 97 TRP A N 1
ATOM 772 C CA . TRP A 1 97 ? -8.094 -1.416 22.595 1.00 97.44 97 TRP A CA 1
ATOM 773 C C . TRP A 1 97 ? -9.449 -1.320 23.300 1.00 97.44 97 TRP A C 1
ATOM 775 O O . TRP A 1 97 ? -9.538 -0.669 24.344 1.00 97.44 97 TRP A O 1
ATOM 785 N N . ARG A 1 98 ? -10.477 -2.028 22.812 1.00 95.88 98 ARG A N 1
ATOM 786 C CA . ARG A 1 98 ? -11.805 -2.090 23.447 1.00 95.88 98 ARG A CA 1
ATOM 787 C C . ARG A 1 98 ? -11.781 -2.818 24.793 1.00 95.88 98 ARG A C 1
ATOM 789 O O . ARG A 1 98 ? -12.524 -2.432 25.692 1.00 95.88 98 ARG A O 1
ATOM 796 N N . THR A 1 99 ? -10.932 -3.834 24.960 1.00 96.31 99 THR A N 1
ATOM 797 C CA . THR A 1 99 ? -10.794 -4.575 26.228 1.00 96.31 99 THR A CA 1
ATOM 798 C C . THR A 1 99 ? -9.757 -3.981 27.186 1.00 96.31 99 THR A C 1
ATOM 800 O O . THR A 1 99 ? -9.578 -4.507 28.281 1.00 96.31 99 THR A O 1
ATOM 803 N N . GLY A 1 100 ? -9.088 -2.887 26.808 1.00 94.31 100 GLY A N 1
ATOM 804 C CA . GLY A 1 100 ? -8.113 -2.183 27.649 1.00 94.31 100 GLY A CA 1
ATOM 805 C C . GLY A 1 100 ? -6.654 -2.637 27.498 1.00 94.31 100 GLY A C 1
ATOM 806 O O . GLY A 1 100 ? -5.782 -2.095 28.174 1.00 94.31 100 GLY A O 1
ATOM 807 N N . GLU A 1 101 ? -6.359 -3.556 26.578 1.00 96.62 101 GLU A N 1
ATOM 808 C CA . GLU A 1 101 ? -5.021 -4.089 26.272 1.00 96.62 101 GLU A CA 1
ATOM 809 C C . GLU A 1 101 ? -4.222 -3.128 25.364 1.00 96.62 101 GLU A C 1
ATOM 811 O O . GLU A 1 101 ? -3.844 -3.440 24.230 1.00 96.62 101 GLU A O 1
ATOM 816 N N . ARG A 1 102 ? -3.989 -1.904 25.856 1.00 94.12 102 ARG A N 1
ATOM 817 C CA . ARG A 1 102 ? -3.449 -0.776 25.071 1.00 94.12 102 ARG A CA 1
ATOM 818 C C . ARG A 1 102 ? -2.092 -1.057 24.437 1.00 94.12 102 ARG A C 1
ATOM 820 O O . ARG A 1 102 ? -1.914 -0.798 23.250 1.00 94.12 102 ARG A O 1
ATOM 827 N N . GLU A 1 103 ? -1.152 -1.590 25.213 1.00 95.38 103 GLU A N 1
ATOM 828 C CA . GLU A 1 103 ? 0.222 -1.835 24.758 1.00 95.38 103 GLU A CA 1
ATOM 829 C C . GLU A 1 103 ? 0.277 -2.918 23.671 1.00 95.38 103 GLU A C 1
ATOM 831 O O . GLU A 1 103 ? 0.943 -2.742 22.649 1.00 95.38 103 GLU A O 1
ATOM 836 N N . ALA A 1 104 ? -0.484 -4.005 23.844 1.00 96.38 104 ALA A N 1
ATOM 837 C CA . ALA A 1 104 ? -0.593 -5.066 22.847 1.00 96.38 104 ALA A CA 1
ATOM 838 C C . ALA A 1 104 ? -1.195 -4.539 21.534 1.00 96.38 104 ALA A C 1
ATOM 840 O O . ALA A 1 104 ? -0.626 -4.762 20.462 1.00 96.38 104 ALA A O 1
ATOM 841 N N . GLY A 1 105 ? -2.288 -3.771 21.624 1.00 97.06 105 GLY A N 1
ATOM 842 C CA . GLY A 1 105 ? -2.898 -3.101 20.475 1.00 97.06 105 GLY A CA 1
ATOM 843 C C . GLY A 1 105 ? -1.949 -2.118 19.786 1.00 97.06 105 GLY A C 1
ATOM 844 O O . GLY A 1 105 ? -1.807 -2.159 18.566 1.00 97.06 105 GLY A O 1
ATOM 845 N N . ALA A 1 106 ? -1.230 -1.291 20.549 1.00 95.75 106 ALA A N 1
ATOM 846 C CA . ALA A 1 106 ? -0.277 -0.318 20.015 1.00 95.75 106 ALA A CA 1
ATOM 847 C C . ALA A 1 106 ? 0.880 -0.995 19.266 1.00 95.75 106 ALA A C 1
ATOM 849 O O . ALA A 1 106 ? 1.185 -0.624 18.131 1.00 95.75 106 ALA A O 1
ATOM 850 N N . LYS A 1 107 ? 1.485 -2.032 19.862 1.00 96.56 107 LYS A N 1
ATOM 851 C CA . LYS A 1 107 ? 2.545 -2.819 19.222 1.00 96.56 107 LYS A CA 1
ATOM 852 C C . LYS A 1 107 ? 2.055 -3.435 17.915 1.00 96.56 107 LYS A C 1
ATOM 854 O O . LYS A 1 107 ? 2.718 -3.321 16.886 1.00 96.56 107 LYS A O 1
ATOM 859 N N . ARG A 1 108 ? 0.872 -4.048 17.944 1.00 96.62 108 ARG A N 1
ATOM 860 C CA . ARG A 1 108 ? 0.282 -4.685 16.769 1.00 96.62 108 ARG A CA 1
ATOM 861 C C . ARG A 1 108 ? -0.050 -3.690 15.674 1.00 96.62 108 ARG A C 1
ATOM 863 O O . ARG A 1 108 ? 0.241 -3.951 14.514 1.00 96.62 108 ARG A O 1
ATOM 870 N N . PHE A 1 109 ? -0.619 -2.543 16.027 1.00 96.50 109 PHE A N 1
ATOM 871 C CA . PHE A 1 109 ? -0.890 -1.478 15.073 1.00 96.50 109 PHE A CA 1
ATOM 872 C C . PHE A 1 109 ? 0.397 -0.979 14.409 1.00 96.50 109 PHE A C 1
ATOM 874 O O . PHE A 1 109 ? 0.448 -0.890 13.183 1.00 96.50 109 PHE A O 1
ATOM 881 N N . ALA A 1 110 ? 1.458 -0.740 15.184 1.00 94.62 110 ALA A N 1
ATOM 882 C CA . ALA A 1 110 ? 2.747 -0.289 14.661 1.00 94.62 110 ALA A CA 1
ATOM 883 C C . ALA A 1 110 ? 3.337 -1.257 13.615 1.00 94.62 110 ALA A C 1
ATOM 885 O O . ALA A 1 110 ? 3.878 -0.813 12.601 1.00 94.62 110 ALA A O 1
ATOM 886 N N . GLU A 1 111 ? 3.168 -2.573 13.801 1.00 95.06 111 GLU A N 1
ATOM 887 C CA . GLU A 1 111 ? 3.564 -3.593 12.814 1.00 95.06 111 GLU A CA 1
ATOM 888 C C . GLU A 1 111 ? 2.828 -3.433 11.469 1.00 95.06 111 GLU A C 1
ATOM 890 O O . GLU A 1 111 ? 3.366 -3.793 10.422 1.00 95.06 111 GLU A O 1
ATOM 895 N N . THR A 1 112 ? 1.620 -2.860 11.470 1.00 95.50 112 THR A N 1
ATOM 896 C CA . THR A 1 112 ? 0.782 -2.707 10.269 1.00 95.50 112 THR A CA 1
ATOM 897 C C . THR A 1 112 ? 1.014 -1.417 9.481 1.00 95.50 112 THR A C 1
ATOM 899 O O . THR A 1 112 ? 0.667 -1.366 8.298 1.00 95.50 112 THR A O 1
ATOM 902 N N . VAL A 1 113 ? 1.628 -0.391 10.086 1.00 93.69 113 VAL A N 1
ATOM 903 C CA . VAL A 1 113 ? 1.774 0.954 9.488 1.00 93.69 113 VAL A CA 1
ATOM 904 C C . VAL A 1 113 ? 2.498 0.911 8.144 1.00 93.69 113 VAL A C 1
ATOM 906 O O . VAL A 1 113 ? 2.042 1.523 7.179 1.00 93.69 113 VAL A O 1
ATOM 909 N N . ARG A 1 114 ? 3.586 0.137 8.042 1.00 91.50 114 ARG A N 1
ATOM 910 C CA . ARG A 1 114 ? 4.322 -0.019 6.776 1.00 91.50 114 ARG A CA 1
ATOM 911 C C . ARG A 1 114 ? 3.451 -0.612 5.671 1.00 91.50 114 ARG A C 1
ATOM 913 O O . ARG A 1 114 ? 3.517 -0.168 4.529 1.00 91.50 114 ARG A O 1
ATOM 920 N N . GLY A 1 115 ? 2.605 -1.582 6.005 1.00 93.19 115 GLY A N 1
ATOM 921 C CA . GLY A 1 115 ? 1.690 -2.172 5.035 1.00 93.19 115 GLY A CA 1
ATOM 922 C C . GLY A 1 115 ? 0.572 -1.230 4.605 1.00 93.19 115 GLY A C 1
ATOM 923 O O . GLY A 1 115 ? 0.196 -1.238 3.435 1.00 93.19 115 GLY A O 1
ATOM 924 N N . LEU A 1 116 ? 0.067 -0.391 5.516 1.00 94.75 116 LEU A N 1
ATOM 925 C CA . LEU A 1 116 ? -0.876 0.674 5.167 1.00 94.75 116 LEU A CA 1
ATOM 926 C C . LEU A 1 116 ? -0.236 1.668 4.191 1.00 94.75 116 LEU A C 1
ATOM 928 O O . LEU A 1 116 ? -0.794 1.930 3.129 1.00 94.75 116 LEU A O 1
ATOM 932 N N . GLN A 1 117 ? 0.960 2.165 4.514 1.00 94.38 117 GLN A N 1
ATOM 933 C CA . GLN A 1 117 ? 1.709 3.087 3.656 1.00 94.38 117 GLN A CA 1
ATOM 934 C C . GLN A 1 117 ? 1.961 2.499 2.265 1.00 94.38 117 GLN A C 1
ATOM 936 O O . GLN A 1 117 ? 1.765 3.180 1.260 1.00 94.38 117 GLN A O 1
ATOM 941 N N . TRP A 1 118 ? 2.349 1.224 2.198 1.00 95.06 118 TRP A N 1
ATOM 942 C CA . TRP A 1 118 ? 2.554 0.540 0.927 1.00 95.06 118 TRP A CA 1
ATOM 943 C C . TRP A 1 118 ? 1.265 0.465 0.095 1.00 95.06 118 TRP A C 1
ATOM 945 O O . TRP A 1 118 ? 1.287 0.811 -1.083 1.00 95.06 118 TRP A O 1
ATOM 955 N N . ASN A 1 119 ? 0.124 0.118 0.701 1.00 96.06 119 ASN A N 1
ATOM 956 C CA . ASN A 1 119 ? -1.160 0.086 -0.012 1.00 96.06 119 ASN A CA 1
ATOM 957 C C . ASN A 1 119 ? -1.599 1.468 -0.508 1.00 96.06 119 ASN A C 1
ATOM 959 O O . ASN A 1 119 ? -2.076 1.591 -1.635 1.00 96.06 119 ASN A O 1
ATOM 963 N N . LEU A 1 120 ? -1.398 2.513 0.297 1.00 95.69 120 LEU A N 1
ATOM 964 C CA . LEU A 1 120 ? -1.671 3.891 -0.114 1.00 95.69 120 LEU A CA 1
ATOM 965 C C . LEU A 1 120 ? -0.773 4.328 -1.281 1.00 95.69 120 LEU A C 1
ATOM 967 O O . LEU A 1 120 ? -1.241 5.015 -2.183 1.00 95.69 120 LEU A O 1
ATOM 971 N N . SER A 1 121 ? 0.490 3.894 -1.304 1.00 94.62 121 SER A N 1
ATOM 972 C CA . SER A 1 121 ? 1.406 4.136 -2.427 1.00 94.62 121 SER A CA 1
ATOM 973 C C . SER A 1 121 ? 0.951 3.422 -3.705 1.00 94.62 121 SER A C 1
ATOM 975 O O . SER A 1 121 ? 0.909 4.031 -4.774 1.00 94.62 121 SER A O 1
ATOM 977 N N . VAL A 1 122 ? 0.530 2.155 -3.601 1.00 94.44 122 VAL A N 1
ATOM 978 C CA . VAL A 1 122 ? -0.035 1.407 -4.737 1.00 94.44 122 VAL A CA 1
ATOM 979 C C . VAL A 1 122 ? -1.265 2.124 -5.297 1.00 94.44 122 VAL A C 1
ATOM 981 O O . VAL A 1 122 ? -1.342 2.351 -6.502 1.00 94.44 122 VAL A O 1
ATOM 984 N N . LEU A 1 123 ? -2.195 2.536 -4.435 1.00 94.88 123 LEU A N 1
ATOM 985 C CA . LEU A 1 123 ? -3.387 3.285 -4.832 1.00 94.88 123 LEU A CA 1
ATOM 986 C C . LEU A 1 123 ? -3.054 4.621 -5.494 1.00 94.88 123 LEU A C 1
ATOM 988 O O . LEU A 1 123 ? -3.635 4.942 -6.529 1.00 94.88 123 LEU A O 1
ATOM 992 N N . ALA A 1 124 ? -2.103 5.376 -4.942 1.00 93.50 124 ALA A N 1
ATOM 993 C CA . ALA A 1 124 ? -1.646 6.626 -5.533 1.00 93.50 124 ALA A CA 1
ATOM 994 C C . ALA A 1 124 ? -1.108 6.404 -6.954 1.00 93.50 124 ALA A C 1
ATOM 996 O O . ALA A 1 124 ? -1.558 7.069 -7.889 1.00 93.50 124 ALA A O 1
ATOM 997 N N . ASN A 1 125 ? -0.230 5.415 -7.134 1.00 91.38 125 ASN A N 1
ATOM 998 C CA . ASN A 1 125 ? 0.345 5.087 -8.437 1.00 91.38 125 ASN A CA 1
ATOM 999 C C . ASN A 1 125 ? -0.723 4.639 -9.442 1.00 91.38 125 ASN A C 1
ATOM 1001 O O . ASN A 1 125 ? -0.744 5.132 -10.564 1.00 91.38 125 ASN A O 1
ATOM 1005 N N . LEU A 1 126 ? -1.648 3.762 -9.043 1.00 90.62 126 LEU A N 1
ATOM 1006 C CA . LEU A 1 126 ? -2.736 3.317 -9.920 1.00 90.62 126 LEU A CA 1
ATOM 1007 C C . LEU A 1 126 ? -3.691 4.454 -10.280 1.00 90.62 126 LEU A C 1
ATOM 1009 O O . LEU A 1 126 ? -4.102 4.567 -11.432 1.00 90.62 126 LEU A O 1
ATOM 1013 N N . SER A 1 127 ? -4.022 5.318 -9.318 1.00 90.69 127 SER A N 1
ATOM 1014 C CA . SER A 1 127 ? -4.886 6.474 -9.566 1.00 90.69 127 SER A CA 1
ATOM 1015 C C . SER A 1 127 ? -4.269 7.457 -10.561 1.00 90.69 127 SER A C 1
ATOM 1017 O O . SER A 1 127 ? -4.994 8.049 -11.350 1.00 90.69 127 SER A O 1
ATOM 1019 N N . ALA A 1 128 ? -2.937 7.575 -10.586 1.00 88.50 128 ALA A N 1
ATOM 1020 C CA . ALA A 1 128 ? -2.220 8.423 -11.534 1.00 88.50 128 ALA A CA 1
ATOM 1021 C C . ALA A 1 128 ? -2.206 7.865 -12.971 1.00 88.50 128 ALA A C 1
ATOM 1023 O O . ALA A 1 128 ? -1.990 8.625 -13.912 1.00 88.50 128 ALA A O 1
ATOM 1024 N N . LEU A 1 129 ? -2.430 6.557 -13.146 1.00 83.75 129 LEU A N 1
ATOM 1025 C CA . LEU A 1 129 ? -2.531 5.912 -14.462 1.00 83.75 129 LEU A CA 1
ATOM 1026 C C . LEU A 1 129 ? -3.941 6.012 -15.064 1.00 83.75 129 LEU A C 1
ATOM 1028 O O . LEU A 1 129 ? -4.105 5.872 -16.275 1.00 83.75 129 LEU A O 1
ATOM 1032 N N . GLY A 1 130 ? -4.960 6.208 -14.225 1.00 78.62 130 GLY A N 1
ATOM 1033 C CA . GLY A 1 130 ? -6.362 6.228 -14.626 1.00 78.62 130 GLY A CA 1
ATOM 1034 C C . GLY A 1 130 ? -6.965 7.634 -14.737 1.00 78.62 130 GLY A C 1
ATOM 1035 O O . GLY A 1 130 ? -6.329 8.634 -14.405 1.00 78.62 130 GLY A O 1
ATOM 1036 N N . PRO A 1 131 ? -8.229 7.735 -15.182 1.00 80.94 131 PRO A N 1
ATOM 1037 C CA . PRO A 1 131 ? -9.000 8.971 -15.096 1.00 80.94 131 PRO A CA 1
ATOM 1038 C C . PRO A 1 131 ? -9.169 9.431 -13.642 1.00 80.94 131 PRO A C 1
ATOM 1040 O O . PRO A 1 131 ? -9.321 8.603 -12.739 1.00 80.94 131 PRO A O 1
ATOM 1043 N N . ALA A 1 132 ? -9.236 10.749 -13.434 1.00 78.31 132 ALA A N 1
ATOM 1044 C CA . ALA A 1 132 ? -9.404 11.352 -12.108 1.00 78.31 132 ALA A CA 1
ATOM 1045 C C . ALA A 1 132 ? -10.693 10.907 -11.385 1.00 78.31 132 ALA A C 1
ATOM 1047 O O . ALA A 1 132 ? -10.687 10.790 -10.165 1.00 78.31 132 ALA A O 1
ATOM 1048 N N . ASP A 1 133 ? -11.754 10.584 -12.132 1.00 80.69 133 ASP A N 1
ATOM 1049 C CA . ASP A 1 133 ? -13.060 10.171 -11.591 1.00 80.69 133 ASP A CA 1
ATOM 1050 C C . ASP A 1 133 ? -13.238 8.638 -11.555 1.00 80.69 133 ASP A C 1
ATOM 1052 O O . ASP A 1 133 ? -14.351 8.118 -11.622 1.00 80.69 133 ASP A O 1
ATOM 1056 N N . SER A 1 134 ? -12.138 7.883 -11.522 1.00 89.00 134 SER A N 1
ATOM 1057 C CA . SER A 1 134 ? -12.175 6.417 -11.467 1.00 89.00 134 SER A CA 1
ATOM 1058 C C . SER A 1 134 ? -12.411 5.882 -10.049 1.00 89.00 134 SER A C 1
ATOM 1060 O O . SER A 1 134 ? -12.039 6.512 -9.059 1.00 89.00 134 SER A O 1
ATOM 1062 N N . ASP A 1 135 ? -12.948 4.660 -9.941 1.00 90.50 135 ASP A N 1
ATOM 1063 C CA . ASP A 1 135 ? -13.143 3.984 -8.646 1.00 90.50 135 ASP A CA 1
ATOM 1064 C C . ASP A 1 135 ? -11.851 3.920 -7.818 1.00 90.50 135 ASP A C 1
ATOM 1066 O O . ASP A 1 135 ? -11.880 4.095 -6.602 1.00 90.50 135 ASP A O 1
ATOM 1070 N N . VAL A 1 136 ? -10.703 3.699 -8.468 1.00 92.75 136 VAL A N 1
ATOM 1071 C CA . VAL A 1 136 ? -9.398 3.649 -7.793 1.00 92.75 136 VAL A CA 1
ATOM 1072 C C . VAL A 1 136 ? -8.972 5.016 -7.250 1.00 92.75 136 VAL A C 1
ATOM 1074 O O . VAL A 1 136 ? -8.384 5.084 -6.172 1.00 92.75 136 VAL A O 1
ATOM 1077 N N . ALA A 1 137 ? -9.300 6.108 -7.948 1.00 93.00 137 ALA A N 1
ATOM 1078 C CA . ALA A 1 137 ? -9.027 7.466 -7.487 1.00 93.00 137 ALA A CA 1
ATOM 1079 C C . ALA A 1 137 ? -9.893 7.834 -6.272 1.00 93.00 137 ALA A C 1
ATOM 1081 O O . ALA A 1 137 ? -9.395 8.436 -5.316 1.00 93.00 137 ALA A O 1
ATOM 1082 N N . ASP A 1 138 ? -11.157 7.406 -6.256 1.00 94.75 138 ASP A N 1
ATOM 1083 C CA . ASP A 1 138 ? -12.036 7.582 -5.098 1.00 94.75 138 ASP A CA 1
ATOM 1084 C C . ASP A 1 138 ? -11.566 6.744 -3.894 1.00 94.75 138 ASP A C 1
ATOM 1086 O O . ASP A 1 138 ? -11.426 7.262 -2.786 1.00 94.75 138 ASP A O 1
ATOM 1090 N N . ILE A 1 139 ? -11.204 5.470 -4.108 1.00 96.06 139 ILE A N 1
ATOM 1091 C CA . ILE A 1 139 ? -10.625 4.614 -3.054 1.00 96.06 139 ILE A CA 1
ATOM 1092 C C . ILE A 1 139 ? -9.331 5.222 -2.498 1.00 96.06 139 ILE A C 1
ATOM 1094 O O . ILE A 1 139 ? -9.120 5.197 -1.283 1.00 96.06 139 ILE A O 1
ATOM 1098 N N . ASN A 1 140 ? -8.468 5.779 -3.355 1.00 96.00 140 ASN A N 1
ATOM 1099 C CA . ASN A 1 140 ? -7.257 6.469 -2.917 1.00 96.00 140 ASN A CA 1
ATOM 1100 C C . ASN A 1 140 ? -7.607 7.689 -2.051 1.00 96.00 140 ASN A C 1
ATOM 1102 O O . ASN A 1 140 ? -7.109 7.800 -0.935 1.00 96.00 140 ASN A O 1
ATOM 1106 N N . THR A 1 141 ? -8.510 8.558 -2.516 1.00 95.38 141 THR A N 1
ATOM 1107 C CA . THR A 1 141 ? -8.952 9.757 -1.780 1.00 95.38 141 THR A CA 1
ATOM 1108 C C . THR A 1 141 ? -9.482 9.411 -0.390 1.00 95.38 141 THR A C 1
ATOM 1110 O O . THR A 1 141 ? -9.044 9.999 0.601 1.00 95.38 141 THR A O 1
ATOM 1113 N N . VAL A 1 142 ? -10.375 8.420 -0.298 1.00 95.06 142 VAL A N 1
ATOM 1114 C CA . VAL A 1 142 ? -10.907 7.941 0.987 1.00 95.06 142 VAL A CA 1
ATOM 1115 C C . VAL A 1 142 ? -9.781 7.401 1.870 1.00 95.06 142 VAL A C 1
ATOM 1117 O O . VAL A 1 142 ? -9.693 7.775 3.036 1.00 95.06 142 VAL A O 1
ATOM 1120 N N . GLY A 1 143 ? -8.874 6.590 1.316 1.00 94.62 143 GLY A N 1
ATOM 1121 C CA . GLY A 1 143 ? -7.742 6.024 2.056 1.00 94.62 143 GLY A CA 1
ATOM 1122 C C . GLY A 1 143 ? -6.800 7.079 2.633 1.00 94.62 143 GLY A C 1
ATOM 1123 O O . GLY A 1 143 ? -6.408 6.987 3.795 1.00 94.62 143 GLY A O 1
ATOM 1124 N N . GLN A 1 144 ? -6.478 8.119 1.858 1.00 94.62 144 GLN A N 1
ATOM 1125 C CA . GLN A 1 144 ? -5.694 9.261 2.341 1.00 94.62 144 GLN A CA 1
ATOM 1126 C C . GLN A 1 144 ? -6.430 10.025 3.452 1.00 94.62 144 GLN A C 1
ATOM 1128 O O . GLN A 1 144 ? -5.803 10.497 4.402 1.00 94.62 144 GLN A O 1
ATOM 1133 N N . GLY A 1 145 ? -7.762 10.108 3.363 1.00 95.12 145 GLY A N 1
ATOM 1134 C CA . GLY A 1 145 ? -8.621 10.725 4.374 1.00 95.12 145 GLY A CA 1
ATOM 1135 C C . GLY A 1 145 ? -8.510 10.082 5.759 1.00 95.12 145 GLY A C 1
ATOM 1136 O O . GLY A 1 145 ? -8.592 10.797 6.753 1.00 95.12 145 GLY A O 1
ATOM 1137 N N . VAL A 1 146 ? -8.232 8.776 5.829 1.00 94.56 146 VAL A N 1
ATOM 1138 C CA . VAL A 1 146 ? -8.103 8.013 7.087 1.00 94.56 146 VAL A CA 1
ATOM 1139 C C . VAL A 1 146 ? -6.781 8.294 7.821 1.00 94.56 146 VAL A C 1
ATOM 1141 O O . VAL A 1 146 ? -6.704 8.193 9.046 1.00 94.56 146 VAL A O 1
ATOM 1144 N N . VAL A 1 147 ? -5.721 8.688 7.105 1.00 94.75 147 VAL A N 1
ATOM 1145 C CA . VAL A 1 147 ? -4.368 8.823 7.682 1.00 94.75 147 VAL A CA 1
ATOM 1146 C C . VAL A 1 147 ? -4.301 9.922 8.739 1.00 94.75 147 VAL A C 1
ATOM 1148 O O . VAL A 1 147 ? -3.740 9.722 9.816 1.00 94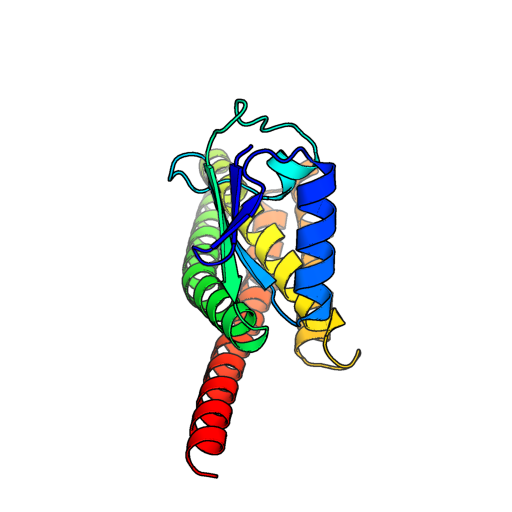.75 147 VAL A O 1
ATOM 1151 N N . ARG A 1 148 ? -4.863 11.098 8.447 1.00 94.81 148 ARG A N 1
ATOM 1152 C CA . ARG A 1 148 ? -4.770 12.253 9.349 1.00 94.81 148 ARG A CA 1
ATOM 1153 C C . ARG A 1 148 ? -5.524 12.030 10.672 1.00 94.81 148 ARG A C 1
ATOM 1155 O O . ARG A 1 148 ? -4.925 12.316 11.708 1.00 94.81 148 ARG A O 1
ATOM 1162 N N . PRO A 1 149 ? -6.770 11.517 10.684 1.00 96.31 149 PRO A N 1
ATOM 1163 C CA . PRO A 1 149 ? -7.444 11.114 11.915 1.00 96.31 149 PRO A CA 1
ATOM 1164 C C . PRO A 1 149 ? -6.649 10.085 12.726 1.00 96.31 149 PRO A C 1
ATOM 1166 O O . PRO A 1 149 ? -6.505 10.267 13.933 1.00 96.31 149 PRO A O 1
ATOM 1169 N N . LEU A 1 150 ? -6.083 9.053 12.082 1.00 96.06 150 LEU A N 1
ATOM 1170 C CA . LEU A 1 150 ? -5.272 8.041 12.774 1.00 96.06 150 LEU A CA 1
ATOM 1171 C C . LEU A 1 150 ? -4.055 8.657 13.466 1.00 96.06 150 LEU A C 1
ATOM 1173 O O . LEU A 1 150 ? -3.798 8.355 14.627 1.00 96.06 150 LEU A O 1
ATOM 1177 N N . LEU A 1 151 ? -3.322 9.535 12.775 1.00 95.38 151 LEU A N 1
ATOM 1178 C CA . LEU A 1 151 ? -2.166 10.224 13.353 1.00 95.38 151 LEU A CA 1
ATOM 1179 C C . LEU A 1 151 ? -2.571 11.104 14.538 1.00 95.38 151 LEU A C 1
ATOM 1181 O O . LEU A 1 151 ? -1.953 11.018 15.592 1.00 95.38 151 LEU A O 1
ATOM 1185 N N . ALA A 1 152 ? -3.639 11.891 14.395 1.00 97.19 152 ALA A N 1
ATOM 1186 C CA . ALA A 1 152 ? -4.115 12.756 15.469 1.00 97.19 152 ALA A CA 1
ATOM 1187 C C . ALA A 1 152 ? -4.563 11.956 16.704 1.00 97.19 152 ALA A C 1
ATOM 1189 O O . ALA A 1 152 ? -4.251 12.334 17.831 1.00 97.19 152 ALA A O 1
ATOM 1190 N N . ALA A 1 153 ? -5.278 10.845 16.518 1.00 96.88 153 ALA A N 1
ATOM 1191 C CA . ALA A 1 153 ? -5.689 9.983 17.624 1.00 96.88 153 ALA A CA 1
ATOM 1192 C C . ALA A 1 153 ? -4.483 9.281 18.277 1.00 96.88 153 ALA A C 1
ATOM 1194 O O . ALA A 1 153 ? -4.416 9.181 19.500 1.00 96.88 153 ALA A O 1
ATOM 1195 N N . TRP A 1 154 ? -3.496 8.866 17.477 1.00 95.75 154 TRP A N 1
ATOM 1196 C CA . TRP A 1 154 ? -2.250 8.270 17.961 1.00 95.75 154 TRP A CA 1
ATOM 1197 C C . TRP A 1 154 ? -1.420 9.239 18.806 1.00 95.75 154 TRP A C 1
ATOM 1199 O O . TRP A 1 154 ? -0.994 8.883 19.900 1.00 95.75 154 TRP A O 1
ATOM 1209 N N . GLU A 1 155 ? -1.222 10.471 18.333 1.00 96.69 155 GLU A N 1
ATOM 1210 C CA . GLU A 1 155 ? -0.472 11.518 19.044 1.00 96.69 155 GLU A CA 1
ATOM 1211 C C . GLU A 1 155 ? -1.098 11.889 20.394 1.00 96.69 155 GLU A C 1
ATOM 1213 O O . GLU A 1 155 ? -0.383 12.261 21.322 1.00 96.69 155 GLU A O 1
ATOM 1218 N N . ASN A 1 156 ? -2.422 11.765 20.516 1.00 97.19 156 ASN A N 1
ATOM 1219 C CA . ASN A 1 156 ? -3.155 12.019 21.757 1.00 97.19 156 ASN A CA 1
ATOM 1220 C C . ASN A 1 156 ? -3.324 10.767 22.639 1.00 97.19 156 ASN A C 1
ATOM 1222 O O . ASN A 1 156 ? -4.000 10.845 23.664 1.00 97.19 156 ASN A O 1
ATOM 1226 N N . GLU A 1 157 ? -2.751 9.623 22.245 1.00 95.75 157 GLU A N 1
ATOM 1227 C CA . GLU A 1 157 ? -2.940 8.321 22.905 1.00 95.75 157 GLU A CA 1
ATOM 1228 C C . GLU A 1 157 ? -4.428 7.942 23.088 1.00 95.75 157 GLU A C 1
ATOM 1230 O O . GLU A 1 157 ? -4.815 7.241 24.030 1.00 95.75 157 GLU A O 1
ATOM 1235 N N . ASP A 1 158 ? -5.290 8.401 22.174 1.00 97.06 158 ASP A N 1
ATOM 1236 C CA . ASP A 1 158 ? -6.730 8.159 22.216 1.00 97.06 158 ASP A CA 1
ATOM 1237 C C . ASP A 1 158 ? -7.065 6.818 21.555 1.00 97.06 158 ASP A C 1
ATOM 1239 O O . ASP A 1 158 ? -7.469 6.724 20.395 1.00 97.06 158 ASP A O 1
ATOM 1243 N N . PHE A 1 159 ? -6.873 5.741 22.317 1.00 96.00 159 PHE A N 1
ATOM 1244 C CA . PHE A 1 159 ? -7.128 4.373 21.861 1.00 96.00 159 PHE A CA 1
ATOM 1245 C C . PHE A 1 159 ? -8.602 4.087 21.548 1.00 96.00 159 PHE A C 1
ATOM 1247 O O . PHE A 1 159 ? -8.885 3.163 20.787 1.00 96.00 159 PHE A O 1
ATOM 1254 N N . VAL A 1 160 ? -9.540 4.860 22.110 1.00 96.75 160 VAL A N 1
ATOM 1255 C CA . VAL A 1 160 ? -10.966 4.725 21.782 1.00 96.75 160 VAL A CA 1
ATOM 1256 C C . VAL A 1 160 ? -11.211 5.289 20.389 1.00 96.75 160 VAL A C 1
ATOM 1258 O O . VAL A 1 160 ? -11.758 4.585 19.543 1.00 96.75 160 VAL A O 1
ATOM 1261 N N . GLN A 1 161 ? -10.718 6.499 20.121 1.00 97.75 161 GLN A N 1
ATOM 1262 C CA . GLN A 1 161 ? -10.821 7.116 18.803 1.00 97.75 161 GLN A CA 1
ATOM 1263 C C . GLN A 1 161 ? -10.045 6.326 17.739 1.00 97.75 161 GLN A C 1
ATOM 1265 O O . GLN A 1 161 ? -10.531 6.165 16.624 1.00 97.75 161 GLN A O 1
ATOM 1270 N N . LEU A 1 162 ? -8.863 5.789 18.065 1.00 97.69 162 LEU A N 1
ATOM 1271 C CA . LEU A 1 162 ? -8.121 4.906 17.161 1.00 97.69 162 LEU A CA 1
ATOM 1272 C C . LEU A 1 162 ? -8.925 3.649 16.807 1.00 97.69 162 LEU A C 1
ATOM 1274 O O . LEU A 1 162 ? -8.955 3.254 15.641 1.00 97.69 162 LEU A O 1
ATOM 1278 N N . ALA A 1 163 ? -9.579 3.029 17.795 1.00 98.12 163 ALA A N 1
ATOM 1279 C CA . ALA A 1 163 ? -10.445 1.882 17.560 1.00 98.12 163 ALA A CA 1
ATOM 1280 C C . ALA A 1 163 ? -11.630 2.256 16.659 1.00 98.12 163 ALA A C 1
ATOM 1282 O O . ALA A 1 163 ? -11.904 1.533 15.706 1.00 98.12 163 ALA A O 1
ATOM 1283 N N . ASP A 1 164 ? -12.273 3.401 16.906 1.00 98.38 164 ASP A N 1
ATOM 1284 C CA . ASP A 1 164 ? -13.387 3.891 16.088 1.00 98.38 164 ASP A CA 1
ATOM 1285 C C . ASP A 1 164 ? -12.961 4.156 14.635 1.00 98.38 164 ASP A C 1
ATOM 1287 O O . ASP A 1 164 ? -13.630 3.697 13.711 1.00 98.38 164 ASP A O 1
ATOM 1291 N N . ILE A 1 165 ? -11.824 4.825 14.412 1.00 98.38 165 ILE A N 1
ATOM 1292 C CA . ILE A 1 165 ? -11.319 5.101 13.057 1.00 98.38 165 ILE A CA 1
ATOM 1293 C C . ILE A 1 165 ? -10.980 3.793 12.336 1.00 98.38 165 ILE A C 1
ATOM 1295 O O . ILE A 1 165 ? -11.338 3.615 11.171 1.00 98.38 165 ILE A O 1
ATOM 1299 N N . LEU A 1 166 ? -10.301 2.853 13.004 1.00 98.06 166 LEU A N 1
ATOM 1300 C CA . LEU A 1 166 ? -10.003 1.560 12.388 1.00 98.06 166 LEU A CA 1
ATOM 1301 C C . LEU A 1 166 ? -11.276 0.786 12.043 1.00 98.06 166 LEU A C 1
ATOM 1303 O O . LEU A 1 166 ? -11.359 0.220 10.955 1.00 98.06 166 LEU A O 1
ATOM 1307 N N . GLU A 1 167 ? -12.252 0.766 12.947 1.00 98.12 167 GLU A N 1
ATOM 1308 C CA . GLU A 1 167 ? -13.475 -0.021 12.816 1.00 98.12 167 GLU A CA 1
ATOM 1309 C C . GLU A 1 167 ? -14.446 0.532 11.778 1.00 98.12 167 GLU A C 1
ATOM 1311 O O . GLU A 1 167 ? -14.954 -0.224 10.950 1.00 98.12 167 GLU A O 1
ATOM 1316 N N . TYR A 1 168 ? -14.672 1.842 11.790 1.00 98.06 168 TYR A N 1
ATOM 1317 C CA . TYR A 1 168 ? -15.733 2.465 11.005 1.00 98.06 168 TYR A CA 1
ATOM 1318 C C . TYR A 1 168 ? -15.239 3.193 9.754 1.00 98.06 168 TYR A C 1
ATOM 1320 O O . TYR A 1 168 ? -16.052 3.494 8.882 1.00 98.06 168 TYR A O 1
ATOM 1328 N N . GLU A 1 169 ? -13.933 3.442 9.619 1.00 97.69 169 GLU A N 1
ATOM 1329 C CA . GLU A 1 169 ? -13.369 4.129 8.451 1.00 97.69 169 GLU A CA 1
ATOM 1330 C C . GLU A 1 169 ? -12.342 3.256 7.720 1.00 97.69 169 GLU A C 1
ATOM 1332 O O . GLU A 1 169 ? -12.514 2.933 6.541 1.00 97.69 169 GLU A O 1
ATOM 1337 N N . ALA A 1 170 ? -11.289 2.819 8.416 1.00 9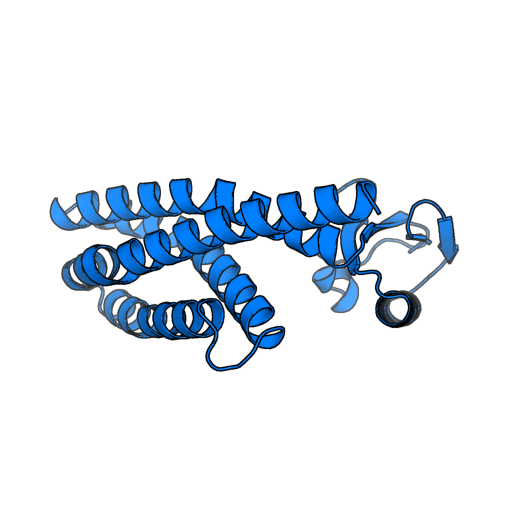7.38 170 ALA A N 1
ATOM 1338 C CA . ALA A 1 170 ? -10.151 2.152 7.790 1.00 97.38 170 ALA A CA 1
ATOM 1339 C C . ALA A 1 170 ? -10.484 0.736 7.297 1.00 97.38 170 ALA A C 1
ATOM 1341 O O . ALA A 1 170 ? -10.156 0.385 6.164 1.00 97.38 170 ALA A O 1
ATOM 1342 N N . MET A 1 171 ? -11.133 -0.096 8.117 1.00 98.06 171 MET A N 1
ATOM 1343 C CA . MET A 1 171 ? -11.523 -1.453 7.717 1.00 98.06 171 MET A CA 1
ATOM 1344 C C . MET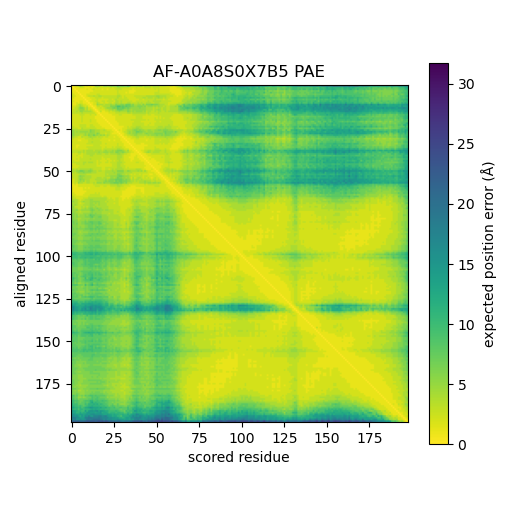 A 1 171 ? -12.550 -1.452 6.567 1.00 98.06 171 MET A C 1
ATOM 1346 O O . MET A 1 171 ? -12.310 -2.169 5.593 1.00 98.06 171 MET A O 1
ATOM 1350 N N . PRO A 1 172 ? -13.610 -0.618 6.576 1.00 97.94 172 PRO A N 1
ATOM 1351 C CA . PRO A 1 172 ? -14.507 -0.474 5.425 1.00 97.94 172 PRO A CA 1
ATOM 1352 C C . PRO A 1 172 ? -13.802 0.004 4.148 1.00 97.94 172 PRO A C 1
ATOM 1354 O O . PRO A 1 172 ? -14.063 -0.510 3.057 1.00 97.94 172 PRO A O 1
ATOM 1357 N N . TRP A 1 173 ? -12.864 0.952 4.260 1.00 97.38 173 TRP A N 1
ATOM 1358 C CA . TRP A 1 173 ? -12.016 1.344 3.130 1.00 97.38 173 TRP A CA 1
ATOM 1359 C C . TRP A 1 173 ? -11.209 0.157 2.589 1.00 97.38 173 TRP A C 1
ATOM 1361 O O . TRP A 1 173 ? -11.137 -0.054 1.376 1.00 97.38 173 TRP A O 1
ATOM 1371 N N . LEU A 1 174 ? -10.640 -0.651 3.482 1.00 97.56 174 LEU A N 1
ATOM 1372 C CA . LEU A 1 174 ? -9.820 -1.799 3.124 1.00 97.56 174 LEU A CA 1
ATOM 1373 C C . LEU A 1 174 ? -10.633 -2.911 2.441 1.00 97.56 174 LEU A C 1
ATOM 1375 O O . LEU A 1 174 ? -10.149 -3.530 1.493 1.00 97.56 174 LEU A O 1
ATOM 1379 N N . GLU A 1 175 ? -11.880 -3.127 2.861 1.00 97.81 175 GLU A N 1
ATOM 1380 C CA . GLU A 1 175 ? -12.828 -4.023 2.185 1.00 97.81 175 GLU A CA 1
ATOM 1381 C C . GLU A 1 175 ? -13.139 -3.546 0.766 1.00 97.81 175 GLU A C 1
ATOM 1383 O O . GLU A 1 175 ? -13.100 -4.337 -0.182 1.00 97.81 175 GLU A O 1
ATOM 1388 N N . ARG A 1 176 ? -13.393 -2.243 0.596 1.00 97.38 176 ARG A N 1
ATOM 1389 C CA . ARG A 1 176 ? -13.625 -1.648 -0.724 1.00 97.38 176 ARG A CA 1
ATOM 1390 C C . ARG A 1 176 ? -12.400 -1.798 -1.625 1.00 97.38 176 ARG A C 1
ATOM 1392 O O . ARG A 1 176 ? -12.538 -2.159 -2.795 1.00 97.38 176 ARG A O 1
ATOM 1399 N N . TRP A 1 177 ? -11.210 -1.569 -1.076 1.00 97.25 177 TRP A N 1
ATOM 1400 C CA . TRP A 1 177 ? -9.959 -1.755 -1.801 1.00 97.25 177 TRP A CA 1
ATOM 1401 C C . TRP A 1 177 ? -9.760 -3.217 -2.221 1.00 97.25 177 TRP A C 1
ATOM 1403 O O . TRP A 1 177 ? -9.485 -3.503 -3.386 1.00 97.25 177 TRP A O 1
ATOM 1413 N N . PHE A 1 178 ? -10.006 -4.166 -1.318 1.00 97.50 178 PHE A N 1
ATOM 1414 C CA . PHE A 1 178 ? -9.930 -5.591 -1.631 1.00 97.50 178 PHE A CA 1
ATOM 1415 C C . PHE A 1 178 ? -10.930 -6.009 -2.720 1.00 97.50 178 PHE A C 1
ATOM 1417 O O . PHE A 1 178 ? -10.568 -6.741 -3.644 1.00 97.50 178 PHE A O 1
ATOM 1424 N N . ALA A 1 179 ? -12.168 -5.511 -2.664 1.00 97.06 179 ALA A N 1
ATOM 1425 C CA . ALA A 1 179 ? -13.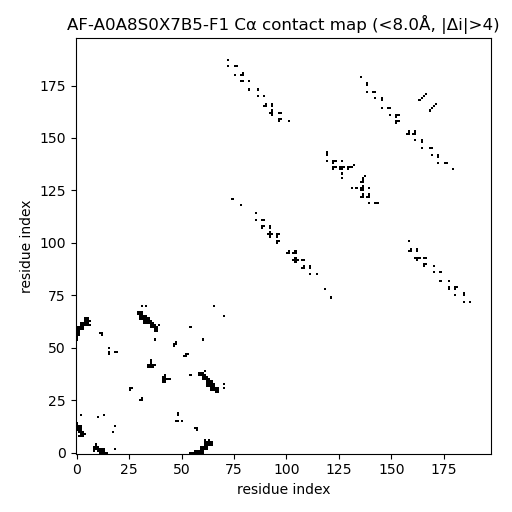178 -5.777 -3.685 1.00 97.06 179 ALA A CA 1
ATOM 1426 C C . ALA A 1 179 ? -12.740 -5.278 -5.072 1.00 97.06 179 ALA A C 1
ATOM 1428 O O . ALA A 1 179 ? -12.869 -6.013 -6.056 1.00 97.06 179 ALA A O 1
ATOM 1429 N N . PHE A 1 180 ? -12.163 -4.072 -5.146 1.00 95.56 180 PHE A N 1
ATOM 1430 C CA . PHE A 1 180 ? -11.582 -3.555 -6.384 1.00 95.56 180 PHE A CA 1
ATOM 1431 C C . PHE A 1 180 ? -10.487 -4.484 -6.914 1.00 95.56 180 PHE A C 1
ATOM 1433 O O . PHE A 1 180 ? -10.537 -4.879 -8.076 1.00 95.56 180 PHE A O 1
ATOM 1440 N N . VAL A 1 181 ? -9.538 -4.892 -6.068 1.00 95.31 181 VAL A N 1
ATOM 1441 C CA . VAL A 1 181 ? -8.422 -5.770 -6.464 1.00 95.31 181 VAL A CA 1
ATOM 1442 C C . VAL A 1 181 ? -8.939 -7.094 -7.032 1.00 95.31 181 VAL A C 1
ATOM 1444 O O . VAL A 1 181 ? -8.452 -7.566 -8.060 1.00 95.31 181 VAL A O 1
ATOM 1447 N N . VAL A 1 182 ? -9.964 -7.690 -6.416 1.00 95.50 182 VAL A N 1
ATOM 1448 C CA . VAL A 1 182 ? -10.592 -8.924 -6.918 1.00 95.50 182 VAL A CA 1
ATOM 1449 C C . VAL A 1 182 ? -11.193 -8.724 -8.312 1.00 95.50 182 VAL A C 1
ATOM 1451 O O . VAL A 1 182 ? -11.003 -9.575 -9.186 1.00 95.50 182 VAL A O 1
ATOM 1454 N N . LEU A 1 183 ? -11.916 -7.623 -8.537 1.00 93.38 183 LEU A N 1
ATOM 1455 C CA . LEU A 1 183 ? -12.520 -7.320 -9.837 1.00 93.38 183 LEU A CA 1
ATOM 1456 C C . LEU A 1 183 ? -11.460 -7.013 -10.897 1.00 93.38 183 LEU A C 1
ATOM 1458 O O . LEU A 1 183 ? -11.516 -7.568 -11.993 1.00 93.38 183 LEU A O 1
ATOM 1462 N N . PHE A 1 184 ? -10.464 -6.203 -10.550 1.00 91.00 184 PHE A N 1
ATOM 1463 C CA . PHE A 1 184 ? -9.374 -5.822 -11.437 1.00 91.00 184 PHE A CA 1
ATOM 1464 C C . PHE A 1 184 ? -8.587 -7.046 -11.918 1.00 91.00 184 PHE A C 1
ATOM 1466 O O . PHE A 1 184 ? -8.411 -7.240 -13.119 1.00 91.00 184 PHE A O 1
ATOM 1473 N N . ARG A 1 185 ? -8.206 -7.951 -11.006 1.00 91.31 185 ARG A N 1
ATOM 1474 C CA . ARG A 1 185 ? -7.519 -9.206 -11.365 1.00 91.31 185 ARG A CA 1
ATOM 1475 C C . ARG A 1 185 ? -8.349 -10.082 -12.301 1.00 91.31 185 ARG A C 1
ATOM 1477 O O . ARG A 1 185 ? -7.809 -10.680 -13.230 1.00 91.31 185 ARG A O 1
ATOM 1484 N N . ARG A 1 186 ? -9.666 -10.174 -12.076 1.00 91.19 186 ARG A N 1
ATOM 1485 C CA . ARG A 1 186 ? -10.569 -10.906 -12.981 1.00 91.19 186 ARG A CA 1
ATOM 1486 C C . ARG A 1 186 ? -10.592 -10.271 -14.367 1.00 91.19 186 ARG A C 1
ATOM 1488 O O . ARG A 1 186 ? -10.509 -11.001 -15.349 1.00 91.19 186 ARG A O 1
ATOM 1495 N N . GLN A 1 187 ? -10.668 -8.944 -14.437 1.00 89.00 187 GLN A N 1
ATOM 1496 C CA . GLN A 1 187 ? 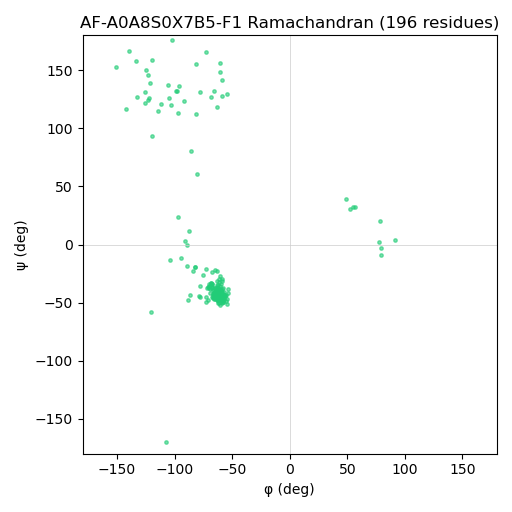-10.661 -8.211 -15.698 1.00 89.00 187 GLN A CA 1
ATOM 1497 C C . GLN A 1 187 ? -9.358 -8.440 -16.472 1.00 89.00 187 GLN A C 1
ATOM 1499 O O . GLN A 1 187 ? -9.418 -8.786 -17.647 1.00 89.00 187 GLN A O 1
ATOM 1504 N N . MET A 1 188 ? -8.196 -8.343 -15.818 1.00 86.62 188 MET A N 1
ATOM 1505 C CA . MET A 1 188 ? -6.909 -8.572 -16.486 1.00 86.62 188 MET A CA 1
ATOM 1506 C C . MET A 1 188 ? -6.792 -9.978 -17.075 1.00 86.62 188 MET A C 1
ATOM 1508 O O . MET A 1 188 ? -6.412 -10.130 -18.232 1.00 86.62 188 MET A O 1
ATOM 1512 N N . ARG A 1 189 ? -7.198 -11.010 -16.323 1.00 86.56 189 ARG A N 1
ATOM 1513 C CA . ARG A 1 189 ? -7.207 -12.392 -16.831 1.00 86.56 189 ARG A CA 1
ATOM 1514 C C . ARG A 1 189 ? -8.115 -12.554 -18.048 1.00 86.56 189 ARG A C 1
ATOM 1516 O O . ARG A 1 189 ? -7.775 -13.288 -18.970 1.00 86.56 189 ARG A O 1
ATOM 1523 N N . LEU A 1 190 ? -9.269 -11.883 -18.064 1.00 87.19 190 LEU A N 1
ATOM 1524 C CA . LEU A 1 190 ? -10.169 -11.913 -19.218 1.00 87.19 190 LEU A CA 1
ATOM 1525 C C . LEU A 1 190 ? -9.539 -11.246 -20.446 1.00 87.19 190 LEU A C 1
ATOM 1527 O O . LEU A 1 190 ? -9.665 -11.787 -21.541 1.00 87.19 190 LEU A O 1
ATOM 1531 N N . GLU A 1 191 ? -8.852 -10.115 -20.280 1.00 84.62 191 GLU A N 1
ATOM 1532 C CA . GLU A 1 191 ? -8.163 -9.439 -21.387 1.00 84.62 191 GLU A CA 1
ATOM 1533 C C . GLU A 1 191 ? -6.982 -10.263 -21.928 1.00 84.62 191 GLU A C 1
ATOM 1535 O O . GLU A 1 191 ? -6.845 -10.394 -23.142 1.00 84.62 191 GLU A O 1
ATOM 1540 N N . GLN A 1 192 ? -6.206 -10.925 -21.062 1.00 81.25 192 GLN A N 1
ATOM 1541 C CA . GLN A 1 192 ? -5.150 -11.862 -21.478 1.00 81.25 192 GLN A CA 1
ATOM 1542 C C . GLN A 1 192 ? -5.708 -13.057 -22.277 1.00 81.25 192 GLN A C 1
ATOM 1544 O O . GLN A 1 192 ? -5.140 -13.480 -23.284 1.00 81.25 192 GLN A O 1
ATOM 1549 N N . VAL A 1 193 ? -6.855 -13.610 -21.865 1.00 81.38 193 VAL A N 1
ATOM 1550 C CA . VAL A 1 193 ? -7.511 -14.688 -22.623 1.00 81.38 193 VAL A CA 1
ATOM 1551 C C . VAL A 1 193 ? -7.992 -14.181 -23.985 1.00 81.38 193 VAL A C 1
ATOM 1553 O O . VAL A 1 193 ? -7.801 -14.867 -24.988 1.00 81.38 193 VAL A O 1
ATOM 1556 N N . LYS A 1 194 ? -8.577 -12.979 -24.051 1.00 83.75 194 LYS A N 1
ATOM 1557 C CA . LYS A 1 194 ? -9.019 -12.378 -25.320 1.00 83.75 194 LYS A CA 1
ATOM 1558 C C . LYS A 1 194 ? -7.857 -12.122 -26.276 1.00 83.75 194 LYS A C 1
ATOM 1560 O O . LYS A 1 194 ? -8.010 -12.386 -27.464 1.00 83.75 194 LYS A O 1
ATOM 1565 N N . SER A 1 195 ? -6.716 -11.638 -25.783 1.00 78.56 195 SER A N 1
ATOM 1566 C CA . SER A 1 195 ? -5.540 -11.381 -26.624 1.00 78.56 195 SER A CA 1
ATOM 1567 C C . SER A 1 195 ? -4.908 -12.660 -27.176 1.00 78.56 195 SER A C 1
ATOM 1569 O O . SER A 1 195 ? -4.277 -12.610 -28.221 1.00 78.56 195 SER A O 1
ATOM 1571 N N . THR A 1 196 ? -5.117 -13.808 -26.522 1.00 77.50 196 THR A N 1
ATOM 1572 C CA . THR A 1 196 ? -4.631 -15.118 -26.997 1.00 77.50 196 THR A CA 1
ATOM 1573 C C . THR A 1 196 ? -5.553 -15.749 -28.054 1.00 77.50 196 THR A C 1
ATOM 1575 O O . THR A 1 196 ? -5.148 -16.667 -28.765 1.00 77.50 196 THR A O 1
ATOM 1578 N N . LEU A 1 197 ? -6.811 -15.301 -28.140 1.00 75.38 197 LEU A N 1
ATOM 1579 C CA . LEU A 1 197 ? -7.822 -15.828 -29.067 1.00 75.38 197 LEU A CA 1
ATOM 1580 C C . LEU A 1 197 ? -7.928 -15.044 -30.388 1.00 75.38 197 LEU A C 1
ATOM 1582 O O . LEU A 1 197 ? -8.597 -15.528 -31.303 1.00 75.38 197 LEU A O 1
ATOM 1586 N N . ASN A 1 198 ? -7.303 -13.867 -30.478 1.00 56.69 198 ASN A N 1
ATOM 1587 C CA . ASN A 1 198 ? -7.235 -13.022 -31.678 1.00 56.69 198 ASN A CA 1
ATOM 1588 C C . ASN A 1 198 ? -5.859 -13.122 -32.342 1.00 56.69 198 ASN A C 1
ATOM 1590 O O . ASN A 1 198 ? -5.815 -12.987 -33.584 1.00 56.69 198 ASN A O 1
#

pLDDT: mean 92.58, std 5.38, range [56.69, 98.38]

Nearest PDB structures (foldseek):
  6s37-assembly1_A  TM=5.546E-01  e=3.557E-01  Pseudomonas putida KT2440
  1l7c-assembly4_C  TM=5.453E-01  e=6.406E+00  Mus musculus
  5sxc-assembly1_B  TM=3.154E-01  e=3.245E+00  Homo sapiens

Radius of gyration: 20.59 Å; Cα contacts (8 Å, |Δi|>4): 214; chains: 1; bounding box: 50×29×59 Å

Organism: NCBI:txid1561005

Solvent-accessible surface area (backbone atoms only — not comparable to full-atom values): 10643 Å² total; per-residue (Å²): 36,16,36,25,49,74,88,41,77,81,30,78,70,34,57,66,62,56,53,51,51,51,57,53,48,32,55,74,70,56,37,40,84,72,47,35,26,48,80,86,40,81,48,64,67,63,35,47,72,76,54,80,44,74,68,54,85,56,37,49,33,41,36,40,62,35,44,63,68,54,50,51,50,56,51,46,52,51,48,64,65,43,50,64,56,52,49,53,49,48,53,51,24,30,52,26,34,76,74,64,42,48,67,64,17,50,56,54,47,60,72,44,50,64,58,52,53,49,51,53,49,52,33,51,56,54,24,71,75,48,60,79,89,33,74,53,28,51,53,30,54,54,53,60,61,48,50,60,59,46,51,56,23,57,78,68,70,34,49,66,58,39,29,48,44,42,62,73,46,47,46,56,48,48,51,53,51,51,52,49,46,56,51,51,55,52,51,52,55,51,52,56,53,52,65,74,76,110